Protein AF-A0A7S0Q3K1-F1 (afdb_monomer_lite)

Secondary structure (DSSP, 8-state):
-------PPPPPPPPPPPPPPPP-PPPP----PPPPPPP-----HHHIIIIIIHHHHHHHHHHHSPPTTT---HHHHHHHHHHHHTT--TT--EEHHHHHHHHHHHTT--S-HHHHHHHHHHHH--STTS-SS-SEEEES----GGGTTTTPPPTTT-EEEE-TTHHHHS-GGGGGTS-EEEETTEEEEESS---SS-HHHHH-EEEE-SS-EEEE----HHHHHHHHHHHHTT---

Radius of gyration: 27.22 Å; chains: 1; bounding box: 81×89×64 Å

pLDDT: mean 85.3, std 17.66, range [34.12, 97.12]

Sequence (237 aa):
GRGRGRALATPPAPCPAAQPSQGSAEPPLHPVTPPPAPRSASRSFSHFVNNDLVSFAHANLARSVPSLIDGLKPGQRKVLHACLLRKLHGRAEMKVAQLAGHVAEVTQYHHGEQALIDTIVKMAQDFVGANNLPLLEPLGQFGTRGLGGGDAASARYLYTRLSPLTARIFSAEDSAVLDYRTEDGETVEPVHFAPLLPMLLVNGSAGIGSGWSTQVWGHHPLHVLDNVLRALDGSPM

InterPro domains:
  IPR001154 DNA topoisomerase II, eukaryotic-type [PR01158] (93-116)
  IPR001154 DNA topoisomerase II, eukaryotic-type [PR01158] (140-162)
  IPR001154 DNA topoisomerase II, eukaryotic-type [PR01158] (170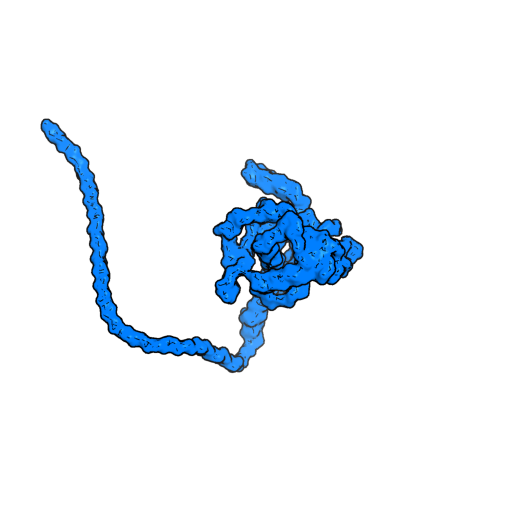-190)
  IPR002205 DNA topoisomerase, type IIA, domain A [PF00521] (63-235)
  IPR002205 DNA topoisomerase, type IIA, domain A [PS52040] (65-237)
  IPR002205 DNA topoisomerase, type IIA, domain A [SM00434] (43-237)
  IPR013758 DNA topoisomerase, type IIA, domain A, alpha-beta [G3DSA:3.90.199.10] (55-237)
  IPR013760 DNA topoisomerase, type IIA-like domain superfamily [SSF56719] (44-236)
  IPR050634 DNA Topoisomerase II [PTHR10169] (42-236)

Foldseek 3Di:
DDDDDDDDDDDDDDDDDDDDDDDDDDDDDDPPDDPPDPPDDDDDPVRCVVPVVVVVLVVQCQQFAADQQALDGPLLQLLLVLQVVVVLDDPRKDQLLVSLVSSCVQAVDPDDSVVSSLSLLQLQDDEPQRALDRQKHWDAPSDYPVVPSPPRDDSRPTMIGGDPVNCVQQPPVCVVVFAFDADPNHTGGGPHTRTPFSRCQQGPHWGDGNVDTDTHHHDNRVVRVVVVVCVVVVHDD

Organism: NCBI:txid221442

Structure (mmCIF, N/CA/C/O backbone):
data_AF-A0A7S0Q3K1-F1
#
_entry.id   AF-A0A7S0Q3K1-F1
#
loop_
_atom_site.group_PDB
_atom_site.id
_atom_site.type_symbol
_atom_site.label_atom_id
_atom_site.label_alt_id
_atom_site.label_comp_id
_atom_site.label_asym_id
_atom_site.label_entity_id
_atom_site.label_seq_id
_atom_site.pdbx_PDB_ins_code
_atom_site.Cartn_x
_atom_site.Cartn_y
_atom_site.Cartn_z
_atom_site.occupancy
_atom_site.B_iso_or_equiv
_atom_site.auth_seq_id
_atom_site.auth_comp_id
_atom_site.auth_asym_id
_atom_site.auth_atom_id
_atom_site.pdbx_PDB_model_num
ATOM 1 N N . GLY A 1 1 ? -45.090 -69.763 18.008 1.00 40.66 1 GLY A N 1
ATOM 2 C CA . GLY A 1 1 ? -43.814 -70.408 17.652 1.00 40.66 1 GLY A CA 1
ATOM 3 C C . GLY A 1 1 ? -42.807 -69.366 17.207 1.00 40.66 1 GLY A C 1
ATOM 4 O O . GLY A 1 1 ? -43.049 -68.729 16.200 1.00 40.66 1 GLY A O 1
ATOM 5 N N . ARG A 1 2 ? -41.722 -69.219 17.984 1.00 45.69 2 ARG A N 1
ATOM 6 C CA . ARG A 1 2 ? -40.411 -68.594 17.686 1.00 45.69 2 ARG A CA 1
ATOM 7 C C . ARG A 1 2 ? -40.378 -67.136 17.186 1.00 45.69 2 ARG A C 1
ATOM 9 O O . ARG A 1 2 ? -40.373 -66.871 15.990 1.00 45.69 2 ARG A O 1
ATOM 16 N N . GLY A 1 3 ? -40.204 -66.214 18.138 1.00 37.97 3 GLY A N 1
ATOM 17 C CA . GLY A 1 3 ? -39.665 -64.875 17.897 1.00 37.97 3 GLY A CA 1
ATOM 18 C C . GLY A 1 3 ? -38.168 -64.921 17.567 1.00 37.97 3 GLY A C 1
ATOM 19 O O . GLY A 1 3 ? -37.412 -65.675 18.181 1.00 37.97 3 GLY A O 1
ATOM 20 N N . ARG A 1 4 ? -37.741 -64.125 16.583 1.00 50.03 4 ARG A N 1
ATOM 21 C CA . ARG A 1 4 ? -36.326 -63.868 16.284 1.00 50.03 4 ARG A CA 1
ATOM 22 C C . ARG A 1 4 ? -35.907 -62.589 17.008 1.00 50.03 4 ARG A C 1
ATOM 24 O O . ARG A 1 4 ? -36.365 -61.504 16.663 1.00 50.03 4 ARG A O 1
ATOM 31 N N . GLY A 1 5 ? -35.080 -62.749 18.039 1.00 44.09 5 GLY A N 1
ATOM 32 C CA . GLY A 1 5 ? -34.487 -61.657 18.802 1.00 44.09 5 GLY A CA 1
ATOM 33 C C . GLY A 1 5 ? -33.448 -60.889 17.985 1.00 44.09 5 GLY A C 1
ATOM 34 O O . GLY A 1 5 ? -32.593 -61.479 17.327 1.00 44.09 5 GLY A O 1
ATOM 35 N N . ARG A 1 6 ? -33.540 -59.559 18.057 1.00 45.66 6 ARG A N 1
ATOM 36 C CA . ARG A 1 6 ? -32.481 -58.601 17.721 1.00 45.66 6 ARG A CA 1
ATOM 37 C C . ARG A 1 6 ? -31.281 -58.863 18.637 1.00 45.66 6 ARG A C 1
ATOM 39 O O . ARG A 1 6 ? -31.422 -58.757 19.852 1.00 45.66 6 ARG A O 1
ATOM 46 N N . ALA A 1 7 ? -30.116 -59.166 18.075 1.00 47.91 7 ALA A N 1
ATOM 47 C CA . ALA A 1 7 ? -28.863 -59.116 18.819 1.00 47.91 7 ALA A CA 1
ATOM 48 C C . ALA A 1 7 ? -28.488 -57.641 19.044 1.00 47.91 7 ALA A C 1
ATOM 50 O O . ALA A 1 7 ? -28.240 -56.912 18.083 1.00 47.91 7 ALA A O 1
ATOM 51 N N . LEU A 1 8 ? -28.507 -57.190 20.302 1.00 47.38 8 LEU A N 1
ATOM 52 C CA . LEU A 1 8 ? -27.884 -55.931 20.707 1.00 47.38 8 LEU A CA 1
ATOM 53 C C . LEU A 1 8 ? -26.363 -56.117 20.691 1.00 47.38 8 LEU A C 1
ATOM 55 O O . LEU A 1 8 ? -25.848 -57.040 21.318 1.00 47.38 8 LEU A O 1
ATOM 59 N N . ALA A 1 9 ? -25.654 -55.231 19.995 1.00 48.88 9 ALA A N 1
ATOM 60 C CA . ALA A 1 9 ? -24.206 -55.120 20.094 1.00 48.88 9 ALA A CA 1
ATOM 61 C C . ALA A 1 9 ? -23.827 -54.555 21.476 1.00 48.88 9 ALA A C 1
ATOM 63 O O . ALA A 1 9 ? -24.324 -53.508 21.888 1.00 48.88 9 ALA A O 1
ATOM 64 N N . THR A 1 10 ? -22.967 -55.267 22.197 1.00 56.09 10 THR A N 1
ATOM 65 C CA . THR A 1 10 ? -22.355 -54.844 23.465 1.00 56.09 10 THR A CA 1
ATOM 66 C C . THR A 1 10 ? -21.301 -53.750 23.236 1.00 56.09 10 THR A C 1
ATOM 68 O O . THR A 1 10 ? -20.556 -53.841 22.258 1.00 56.09 10 THR A O 1
ATOM 71 N N . PRO A 1 11 ? -21.191 -52.737 24.117 1.00 56.09 11 PRO A N 1
ATOM 72 C CA . PRO A 1 11 ? -20.167 -51.695 24.012 1.00 56.09 11 PRO A CA 1
ATOM 73 C C . PRO A 1 11 ? -18.761 -52.228 24.369 1.00 56.09 11 PRO A C 1
ATOM 75 O O . PRO A 1 11 ? -18.653 -53.165 25.166 1.00 56.09 11 PRO A O 1
ATOM 78 N N . PRO A 1 12 ? -17.679 -51.649 23.811 1.00 53.47 12 PRO A N 1
ATOM 79 C CA . PRO A 1 12 ? -16.308 -52.033 24.144 1.00 53.47 12 PRO A CA 1
ATOM 80 C C . PRO A 1 12 ? -15.900 -51.569 25.555 1.00 53.47 12 PRO A C 1
ATOM 82 O O . PRO A 1 12 ? -16.388 -50.560 26.064 1.00 53.47 12 PRO A O 1
ATOM 85 N N . ALA A 1 13 ? -15.001 -52.332 26.181 1.00 57.97 13 ALA A N 1
ATOM 86 C CA . ALA A 1 13 ? -14.517 -52.131 27.547 1.00 57.97 13 ALA A CA 1
ATOM 87 C C . ALA A 1 13 ? -13.707 -50.822 27.726 1.00 57.97 13 ALA A C 1
ATOM 89 O O . ALA A 1 13 ? -13.030 -50.395 26.789 1.00 57.97 13 ALA A O 1
ATOM 90 N N . PRO A 1 14 ? -13.726 -50.199 28.922 1.00 51.59 14 PRO A N 1
ATOM 91 C CA . PRO A 1 14 ? -12.943 -48.998 29.207 1.00 51.59 14 PRO A CA 1
ATOM 92 C C . PRO A 1 14 ? -11.444 -49.304 29.384 1.00 51.59 14 PRO A C 1
ATOM 94 O O . PRO A 1 14 ? -11.067 -50.305 29.994 1.00 51.59 14 PRO A O 1
ATOM 97 N N . CYS A 1 15 ? -10.592 -48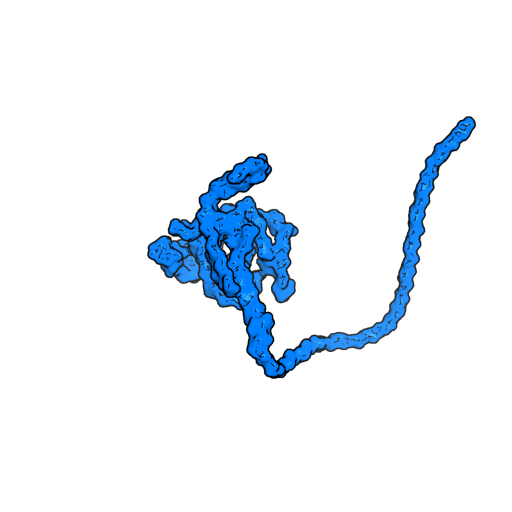.410 28.870 1.00 44.12 15 CYS A N 1
ATOM 98 C CA . CYS A 1 15 ? -9.138 -48.439 29.053 1.00 44.12 15 CYS A CA 1
ATOM 99 C C . CYS A 1 15 ? -8.742 -48.342 30.543 1.00 44.12 15 CYS A C 1
ATOM 101 O O . CYS A 1 15 ? -9.377 -47.593 31.290 1.00 44.12 15 CYS A O 1
ATOM 103 N N . PRO A 1 16 ? -7.677 -49.035 30.989 1.00 46.06 16 PRO A N 1
ATOM 104 C CA . PRO A 1 16 ? -7.220 -48.961 32.372 1.00 46.06 16 PRO A CA 1
ATOM 105 C C . PRO A 1 16 ? -6.558 -47.609 32.679 1.00 46.06 16 PRO A C 1
ATOM 107 O O . PRO A 1 16 ? -5.746 -47.102 31.906 1.00 46.06 16 PRO A O 1
ATOM 110 N N . ALA A 1 17 ? -6.906 -47.041 33.835 1.00 43.94 17 ALA A N 1
ATOM 111 C CA . ALA A 1 17 ? -6.322 -45.817 34.370 1.00 43.94 17 ALA A CA 1
ATOM 112 C C . ALA A 1 17 ? -4.845 -46.028 34.752 1.00 43.94 17 ALA A C 1
ATOM 114 O O . ALA A 1 17 ? -4.513 -46.953 35.495 1.00 43.94 17 ALA A O 1
ATOM 115 N N . ALA A 1 18 ? -3.966 -45.151 34.265 1.00 41.16 18 ALA A N 1
ATOM 116 C CA . ALA A 1 18 ? -2.565 -45.106 34.667 1.00 41.16 18 ALA A CA 1
ATOM 117 C C . ALA A 1 18 ? -2.435 -44.581 36.109 1.00 41.16 18 ALA A C 1
ATOM 119 O O . ALA A 1 18 ? -3.009 -43.552 36.464 1.00 41.16 18 ALA A O 1
ATOM 120 N N . GLN A 1 19 ? -1.684 -45.304 36.942 1.00 38.66 19 GLN A N 1
ATOM 121 C CA . GLN A 1 19 ? -1.350 -44.914 38.314 1.00 38.66 19 GLN A CA 1
ATOM 122 C C . GLN A 1 19 ? -0.268 -43.813 38.338 1.00 38.66 19 GLN A C 1
ATOM 124 O O . GLN A 1 19 ? 0.578 -43.778 37.442 1.00 38.66 19 GLN A O 1
ATOM 129 N N . PRO A 1 20 ? -0.247 -42.933 39.359 1.00 35.53 20 PRO A N 1
ATOM 130 C CA . PRO A 1 20 ? 0.715 -41.838 39.448 1.00 35.53 20 PRO A CA 1
ATOM 131 C C . PRO A 1 20 ? 2.094 -42.341 39.908 1.00 35.53 20 PRO A C 1
ATOM 133 O O . PRO A 1 20 ? 2.235 -42.895 40.999 1.00 35.53 20 PRO A O 1
ATOM 136 N N . SER A 1 21 ? 3.126 -42.124 39.089 1.00 42.03 21 SER A N 1
ATOM 137 C CA . SER A 1 21 ? 4.525 -42.353 39.464 1.00 42.03 21 SER A CA 1
ATOM 138 C C . SER A 1 21 ? 5.040 -41.218 40.353 1.00 42.03 21 SER A C 1
ATOM 140 O O . SER A 1 21 ? 4.875 -40.041 40.035 1.00 42.03 21 SER A O 1
ATOM 142 N N . GLN A 1 22 ? 5.656 -41.593 41.472 1.00 36.03 22 GLN A N 1
ATOM 143 C CA . GLN A 1 22 ? 6.175 -40.705 42.510 1.00 36.03 22 GLN A CA 1
ATOM 144 C C . GLN A 1 22 ? 7.287 -39.771 42.005 1.00 36.03 22 GLN A C 1
ATOM 146 O O . GLN A 1 22 ? 8.114 -40.150 41.176 1.00 36.03 22 GLN A O 1
ATOM 151 N N . GLY A 1 23 ? 7.286 -38.545 42.532 1.00 36.59 23 GLY A N 1
ATOM 152 C CA . GLY A 1 23 ? 8.171 -37.459 42.129 1.00 36.59 23 GLY A CA 1
ATOM 153 C C . GLY A 1 23 ? 9.639 -37.670 42.498 1.00 36.59 23 GLY A C 1
ATOM 154 O O . GLY A 1 23 ? 9.977 -38.062 43.613 1.00 36.59 23 GLY A O 1
ATOM 155 N N . SER A 1 24 ? 10.508 -37.326 41.553 1.00 34.12 24 SER A N 1
ATOM 156 C CA . SER A 1 24 ? 11.905 -36.968 41.796 1.00 34.12 24 SER A CA 1
ATOM 157 C C . SER A 1 24 ? 12.017 -35.458 41.588 1.00 34.12 24 SER A C 1
ATOM 159 O O . SER A 1 24 ? 11.583 -34.937 40.566 1.00 34.12 24 SER A O 1
ATOM 161 N N . ALA A 1 25 ? 12.510 -34.746 42.599 1.00 39.41 25 ALA A N 1
ATOM 162 C CA . ALA A 1 25 ? 12.636 -33.295 42.586 1.00 39.41 25 ALA A CA 1
ATOM 163 C C . ALA A 1 25 ? 13.664 -32.844 41.534 1.00 39.41 25 ALA A C 1
ATOM 165 O O . ALA A 1 25 ? 14.834 -33.218 41.609 1.00 39.41 25 ALA A O 1
ATOM 166 N N . GLU A 1 26 ? 13.225 -32.032 40.573 1.00 36.28 26 GLU A N 1
ATOM 167 C CA . GLU A 1 26 ? 14.089 -31.351 39.608 1.00 36.28 26 GLU A CA 1
ATOM 168 C C . GLU A 1 26 ? 14.659 -30.066 40.254 1.00 36.28 26 GLU A C 1
ATOM 170 O O . GLU A 1 26 ? 13.899 -29.305 40.863 1.00 36.28 26 GLU A O 1
ATOM 175 N N . PRO A 1 27 ? 15.980 -29.813 40.198 1.00 47.81 27 PRO A N 1
ATOM 176 C CA . PRO A 1 27 ? 16.580 -28.596 40.747 1.00 47.81 27 PRO A CA 1
ATOM 177 C C . PRO A 1 27 ? 16.213 -27.360 39.897 1.00 47.81 27 PRO A C 1
ATOM 179 O O . PRO A 1 27 ? 15.855 -27.500 38.727 1.00 47.81 27 PRO A O 1
ATOM 182 N N . PRO A 1 28 ? 16.287 -26.133 40.453 1.00 46.03 28 PRO A N 1
ATOM 183 C CA . PRO A 1 28 ? 15.757 -24.940 39.799 1.00 46.03 28 PRO A CA 1
ATOM 184 C C . PRO A 1 28 ? 16.487 -24.617 38.488 1.00 46.03 28 PRO A C 1
ATOM 186 O O . PRO A 1 28 ? 17.716 -24.563 38.431 1.00 46.03 28 PRO A O 1
ATOM 189 N N . LEU A 1 29 ? 15.698 -24.353 37.443 1.00 46.31 29 LEU A N 1
ATOM 190 C CA . LEU A 1 29 ? 16.140 -23.869 36.136 1.00 46.31 29 LEU A CA 1
ATOM 191 C C . LEU A 1 29 ? 16.824 -22.502 36.286 1.00 46.31 29 LEU A C 1
ATOM 193 O O . LEU A 1 29 ? 16.167 -21.464 36.371 1.00 46.31 29 LEU A O 1
ATOM 197 N N . HIS A 1 30 ? 18.155 -22.484 36.294 1.00 49.88 30 HIS A N 1
ATOM 198 C CA . HIS A 1 30 ? 18.891 -21.267 35.969 1.00 49.88 30 HIS A CA 1
ATOM 199 C C . HIS A 1 30 ? 18.647 -20.923 34.489 1.00 49.88 30 HIS A C 1
ATOM 201 O O . HIS A 1 30 ? 18.626 -21.835 33.658 1.00 49.88 30 HIS A O 1
ATOM 207 N N . PRO A 1 31 ? 18.474 -19.638 34.126 1.00 47.69 31 PRO A N 1
ATOM 208 C CA . PRO A 1 31 ? 18.327 -19.249 32.732 1.00 47.69 31 PRO A CA 1
ATOM 209 C C . PRO A 1 31 ? 19.603 -19.627 31.974 1.00 47.69 31 PRO A C 1
ATOM 211 O O . PRO A 1 31 ? 20.670 -19.059 32.205 1.00 47.69 31 PRO A O 1
ATOM 214 N N . VAL A 1 32 ? 19.490 -20.611 31.082 1.00 51.28 32 VAL A N 1
ATOM 215 C CA . VAL A 1 32 ? 20.538 -20.952 30.120 1.00 51.28 32 VAL A CA 1
ATOM 216 C C . VAL A 1 32 ? 20.606 -19.791 29.138 1.00 51.28 32 VAL A C 1
ATOM 218 O O . VAL A 1 32 ? 19.805 -19.692 28.211 1.00 51.28 32 VAL A O 1
ATOM 221 N N . THR A 1 33 ? 21.533 -18.864 29.361 1.00 52.28 33 THR A N 1
ATOM 222 C CA . THR A 1 33 ? 21.905 -17.913 28.320 1.00 52.28 33 THR A CA 1
ATOM 223 C C . THR A 1 33 ? 22.493 -18.709 27.151 1.00 52.28 33 THR A C 1
ATOM 225 O O . THR A 1 33 ? 23.355 -19.567 27.372 1.00 52.28 33 THR A O 1
ATOM 228 N N . PRO A 1 34 ? 22.028 -18.490 25.906 1.00 57.78 34 PRO A N 1
ATOM 229 C CA . PRO A 1 34 ? 22.601 -19.178 24.761 1.00 57.78 34 PRO A CA 1
ATOM 230 C C . PRO A 1 34 ? 24.091 -18.821 24.667 1.00 57.78 34 PRO A C 1
ATOM 232 O O . PRO A 1 34 ? 24.457 -17.660 24.887 1.00 57.78 34 PRO A O 1
ATOM 235 N N . PRO A 1 35 ? 24.968 -19.796 24.371 1.00 54.06 35 PRO A N 1
ATOM 236 C CA . PRO A 1 35 ? 26.391 -19.529 24.255 1.00 54.06 35 PRO A CA 1
ATOM 237 C C . PRO A 1 35 ? 26.627 -18.464 23.173 1.00 54.06 35 PRO A C 1
ATOM 239 O O . PRO A 1 35 ? 25.981 -18.507 22.120 1.00 54.06 35 PRO A O 1
ATOM 242 N N . PRO A 1 36 ? 27.541 -17.503 23.399 1.00 54.72 36 PRO A N 1
ATOM 243 C CA . PRO A 1 36 ? 27.876 -16.512 22.388 1.00 54.72 36 PRO A CA 1
ATOM 244 C C . PRO A 1 36 ? 28.376 -17.229 21.132 1.00 54.72 36 PRO A C 1
ATOM 246 O O . PRO A 1 36 ? 29.235 -18.111 21.215 1.00 54.72 36 PRO A O 1
ATOM 249 N N . ALA A 1 37 ? 27.825 -16.855 19.973 1.00 59.09 37 ALA A N 1
ATOM 250 C CA . ALA A 1 37 ? 28.214 -17.417 18.686 1.00 59.09 37 ALA A CA 1
ATOM 251 C C . ALA A 1 37 ? 29.750 -17.397 18.539 1.00 59.09 37 ALA A C 1
ATOM 253 O O . ALA A 1 37 ? 30.379 -16.385 18.878 1.00 59.09 37 ALA A O 1
ATOM 254 N N . PRO A 1 38 ? 30.379 -18.486 18.057 1.00 57.22 38 PRO A N 1
ATOM 255 C CA . PRO A 1 38 ? 31.828 -18.544 17.932 1.00 57.22 38 PRO A CA 1
ATOM 256 C C . PRO A 1 38 ? 32.320 -17.385 17.058 1.00 57.22 38 PRO A C 1
ATOM 258 O O . PRO A 1 38 ? 31.851 -17.196 15.932 1.00 57.22 38 PRO A O 1
ATOM 261 N N . ARG A 1 39 ? 33.269 -16.596 17.585 1.00 58.66 39 ARG A N 1
ATOM 262 C CA . ARG A 1 39 ? 33.980 -15.559 16.823 1.00 58.66 39 ARG A CA 1
ATOM 263 C C . ARG A 1 39 ? 34.555 -16.211 15.562 1.00 58.66 39 ARG A C 1
ATOM 265 O O . ARG A 1 39 ? 35.232 -17.231 15.645 1.00 58.66 39 ARG A O 1
ATOM 272 N N . SER A 1 40 ? 34.186 -15.647 14.416 1.00 60.47 40 SER A N 1
ATOM 273 C CA . SER A 1 40 ? 34.180 -16.270 13.091 1.00 60.47 40 SER A CA 1
ATOM 274 C C . SER A 1 40 ? 35.387 -17.158 12.772 1.00 60.47 40 SER A C 1
ATOM 276 O O . SER A 1 40 ? 36.517 -16.677 12.681 1.00 60.47 40 SER A O 1
ATOM 278 N N . ALA A 1 41 ? 35.122 -18.428 12.462 1.00 70.56 41 ALA A N 1
ATOM 279 C CA . ALA A 1 41 ? 36.003 -19.208 11.603 1.00 70.56 41 ALA A CA 1
ATOM 280 C C . ALA A 1 41 ? 36.138 -18.503 10.238 1.00 70.56 41 ALA A C 1
ATOM 282 O O . ALA A 1 41 ? 35.165 -17.925 9.747 1.00 70.56 41 ALA A O 1
ATOM 283 N N . SER A 1 42 ? 37.329 -18.540 9.631 1.00 78.12 42 SER A N 1
ATOM 284 C CA . SER A 1 42 ? 37.561 -18.057 8.263 1.00 78.12 42 SER A CA 1
ATOM 285 C C . SER A 1 42 ? 36.531 -18.683 7.312 1.00 78.12 42 SER A C 1
ATOM 287 O O . SER A 1 42 ? 36.519 -19.900 7.126 1.00 78.12 42 SER A O 1
ATOM 289 N N . ARG A 1 43 ? 35.618 -17.872 6.762 1.00 81.38 43 ARG A N 1
ATOM 290 C CA . ARG A 1 43 ? 34.607 -18.322 5.792 1.00 81.38 43 ARG A CA 1
ATOM 291 C C . ARG A 1 43 ? 35.162 -18.151 4.386 1.00 81.38 43 ARG A C 1
ATOM 293 O O . ARG A 1 43 ? 35.710 -17.101 4.060 1.00 81.38 43 ARG A O 1
ATOM 300 N N . SER A 1 44 ? 34.990 -19.162 3.536 1.00 91.62 44 SER A N 1
ATOM 301 C CA . SER A 1 44 ? 35.333 -19.023 2.121 1.00 91.62 44 SER A CA 1
ATOM 302 C C . SER A 1 44 ? 34.375 -18.050 1.430 1.00 91.62 44 SER A C 1
ATOM 304 O O . SER A 1 44 ? 33.199 -17.950 1.792 1.00 91.62 44 SER A O 1
ATOM 306 N N . PHE A 1 45 ? 34.856 -17.365 0.390 1.00 92.81 45 PHE A N 1
ATOM 307 C CA . PHE A 1 45 ? 34.009 -16.490 -0.425 1.00 92.81 45 PHE A CA 1
ATOM 308 C C . PHE A 1 45 ? 32.804 -17.241 -1.004 1.00 92.81 45 PHE A C 1
ATOM 310 O O . PHE A 1 45 ? 31.689 -16.733 -0.956 1.00 92.81 45 PHE A O 1
ATOM 317 N N . SER A 1 46 ? 32.997 -18.478 -1.470 1.00 93.56 46 SER A N 1
ATOM 318 C CA . SER A 1 46 ? 31.903 -19.322 -1.963 1.00 93.56 46 SER A CA 1
ATOM 319 C C . SER A 1 46 ? 30.850 -19.597 -0.888 1.00 93.56 46 SER A C 1
ATOM 321 O O . SER A 1 46 ? 29.660 -19.565 -1.186 1.00 93.56 46 SER A O 1
ATOM 323 N N . HIS A 1 47 ? 31.259 -19.829 0.364 1.00 91.19 47 HIS A N 1
ATOM 324 C CA . HIS A 1 47 ? 30.311 -20.021 1.460 1.00 91.19 47 HIS A CA 1
ATOM 325 C C . HIS A 1 47 ? 29.512 -18.745 1.737 1.00 91.19 47 HIS A C 1
ATOM 327 O O . HIS A 1 47 ? 28.296 -18.814 1.897 1.00 91.19 47 HIS A O 1
ATOM 333 N N . PHE A 1 48 ? 30.175 -17.587 1.781 1.00 92.88 48 PHE A N 1
ATOM 334 C CA . PHE A 1 48 ? 29.501 -16.302 1.963 1.00 92.88 48 PHE A CA 1
ATOM 335 C C . PHE A 1 48 ? 28.475 -16.039 0.850 1.00 92.88 48 PHE A C 1
ATOM 337 O O . PHE A 1 48 ? 27.324 -15.721 1.136 1.00 92.88 48 PHE A O 1
ATOM 344 N N . VAL A 1 49 ? 28.859 -16.235 -0.415 1.00 94.00 49 VAL A N 1
ATOM 345 C CA . VAL A 1 49 ? 27.968 -15.997 -1.561 1.00 94.00 49 VAL A CA 1
ATOM 346 C C . VAL A 1 49 ? 26.766 -16.941 -1.539 1.00 94.00 49 VAL A C 1
ATOM 348 O O . VAL A 1 49 ? 25.637 -16.484 -1.674 1.00 94.00 49 VAL A O 1
ATOM 351 N N . ASN A 1 50 ? 26.982 -18.239 -1.325 1.00 92.56 50 ASN A N 1
ATOM 352 C CA . ASN A 1 50 ? 25.920 -19.237 -1.481 1.00 92.56 50 ASN A CA 1
ATOM 353 C C . ASN A 1 50 ? 24.992 -19.374 -0.263 1.00 92.56 50 ASN A C 1
ATOM 355 O O . ASN A 1 50 ? 23.923 -19.958 -0.401 1.00 92.56 50 ASN A O 1
ATOM 359 N N . ASN A 1 51 ? 25.373 -18.851 0.908 1.00 88.12 51 ASN A N 1
ATOM 360 C CA . ASN A 1 51 ? 24.564 -18.961 2.129 1.00 88.12 51 ASN A CA 1
ATOM 361 C C . ASN A 1 51 ? 24.123 -17.585 2.647 1.00 88.12 51 ASN A C 1
ATOM 363 O O . ASN A 1 51 ? 22.926 -17.308 2.759 1.00 88.12 51 ASN A O 1
ATOM 367 N N . ASP A 1 52 ? 25.084 -16.697 2.918 1.00 90.12 52 ASP A N 1
ATOM 368 C CA . ASP A 1 52 ? 24.805 -15.401 3.542 1.00 90.12 52 ASP A CA 1
ATOM 369 C C . ASP A 1 52 ? 24.163 -14.436 2.521 1.00 90.12 52 ASP A C 1
ATOM 371 O O . ASP A 1 52 ? 23.096 -13.867 2.767 1.00 90.12 52 ASP A O 1
ATOM 375 N N . LEU A 1 53 ? 24.757 -14.296 1.329 1.00 93.12 53 LEU A N 1
ATOM 376 C CA . LEU A 1 53 ? 24.266 -13.368 0.301 1.00 93.12 53 LEU A CA 1
ATOM 377 C C . LEU A 1 53 ? 22.948 -13.832 -0.346 1.00 93.12 53 LEU A C 1
ATOM 379 O O . LEU A 1 53 ? 22.091 -12.998 -0.645 1.00 93.12 53 LEU A O 1
ATOM 383 N N . VAL A 1 54 ? 22.744 -15.142 -0.519 1.00 93.62 54 VAL A N 1
ATOM 384 C CA . VAL A 1 54 ? 21.472 -15.702 -1.022 1.00 93.62 54 VAL A CA 1
ATOM 385 C C . VAL A 1 54 ? 20.307 -15.357 -0.091 1.00 93.62 54 VAL A C 1
ATOM 387 O O . VAL A 1 54 ? 19.235 -14.985 -0.565 1.00 93.62 54 VAL A O 1
ATOM 390 N N . SER A 1 55 ? 20.520 -15.386 1.227 1.00 91.56 55 SER A N 1
ATOM 391 C CA . SER A 1 55 ? 19.491 -15.004 2.203 1.00 91.56 55 SER A CA 1
ATOM 392 C C . SER A 1 55 ? 19.055 -13.544 2.026 1.00 91.56 55 SER A C 1
ATOM 394 O O . SER A 1 55 ? 17.860 -13.236 2.039 1.00 91.56 55 SER A O 1
ATOM 396 N N . PHE A 1 56 ? 20.007 -12.642 1.761 1.00 92.00 56 PHE A N 1
ATOM 397 C CA . PHE A 1 56 ? 19.699 -11.255 1.405 1.00 92.00 56 PHE A CA 1
ATOM 398 C C . PHE A 1 56 ? 18.936 -11.152 0.078 1.00 92.00 56 PHE A C 1
ATOM 400 O O . PHE A 1 56 ? 17.972 -10.388 -0.003 1.00 92.00 56 PHE A O 1
ATOM 407 N N . ALA A 1 57 ? 19.337 -11.909 -0.948 1.00 94.44 57 ALA A N 1
ATOM 408 C CA . ALA A 1 57 ? 18.668 -11.910 -2.248 1.00 94.44 57 ALA A CA 1
ATOM 409 C C .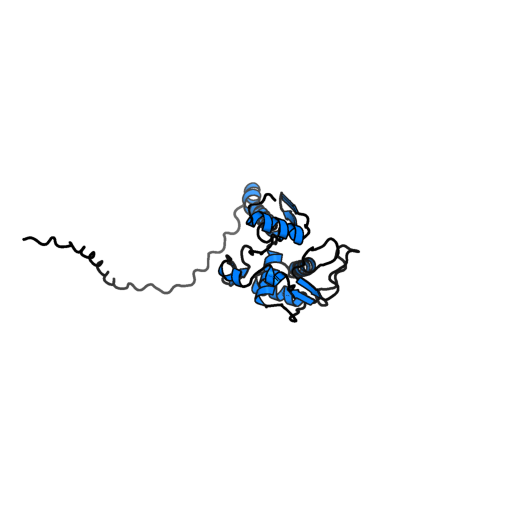 ALA A 1 57 ? 17.202 -12.370 -2.134 1.00 94.44 57 ALA A C 1
ATOM 411 O O . ALA A 1 57 ? 16.310 -11.719 -2.679 1.00 94.44 57 ALA A O 1
ATOM 412 N N . HIS A 1 58 ? 16.930 -13.419 -1.350 1.00 93.69 58 HIS A N 1
ATOM 413 C CA . HIS A 1 58 ? 15.567 -13.867 -1.050 1.00 93.69 58 HIS A CA 1
ATOM 414 C C . HIS A 1 58 ? 14.763 -12.803 -0.293 1.00 93.69 58 HIS A C 1
ATOM 416 O O . HIS A 1 58 ? 13.637 -12.492 -0.682 1.00 93.69 58 HIS A O 1
ATOM 422 N N . ALA A 1 59 ? 15.343 -12.179 0.737 1.00 92.44 59 ALA A N 1
ATOM 423 C CA . ALA A 1 59 ? 14.686 -11.096 1.471 1.00 92.44 59 ALA A CA 1
ATOM 424 C C . ALA A 1 59 ? 14.440 -9.852 0.595 1.00 92.44 59 ALA A C 1
ATOM 426 O O . ALA A 1 59 ? 13.472 -9.119 0.803 1.00 92.44 59 ALA A O 1
ATOM 427 N N . ASN A 1 60 ? 15.308 -9.587 -0.387 1.00 92.56 60 ASN A N 1
ATOM 428 C CA . ASN A 1 60 ? 15.117 -8.526 -1.370 1.00 92.56 60 ASN A CA 1
ATOM 429 C C . ASN A 1 60 ? 13.957 -8.839 -2.315 1.00 92.56 60 ASN A C 1
ATOM 431 O O . ASN A 1 60 ? 13.091 -7.990 -2.508 1.00 92.56 60 ASN A O 1
ATOM 435 N N . LEU A 1 61 ? 13.890 -10.064 -2.830 1.00 93.62 61 LEU A N 1
ATOM 436 C CA . LEU A 1 61 ? 12.790 -10.491 -3.684 1.00 93.62 61 LEU A CA 1
ATOM 437 C C . LEU A 1 61 ? 11.446 -10.420 -2.944 1.00 93.62 61 LEU A C 1
ATOM 439 O O . LEU A 1 61 ? 10.502 -9.816 -3.451 1.00 93.62 61 LEU A O 1
ATOM 443 N N . ALA A 1 62 ? 11.395 -10.941 -1.714 1.00 92.56 62 ALA A N 1
ATOM 444 C CA . ALA A 1 62 ? 10.182 -11.002 -0.899 1.00 92.56 62 ALA A CA 1
ATOM 445 C C . ALA A 1 62 ? 9.586 -9.622 -0.565 1.00 92.56 62 ALA A C 1
ATOM 447 O O . ALA A 1 62 ? 8.368 -9.491 -0.457 1.00 92.56 62 ALA A O 1
ATOM 448 N N . ARG A 1 63 ? 10.416 -8.578 -0.410 1.00 92.88 63 ARG A N 1
ATOM 449 C CA . ARG A 1 63 ? 9.927 -7.203 -0.178 1.00 92.88 63 ARG A CA 1
ATOM 450 C C . ARG A 1 63 ? 9.615 -6.437 -1.464 1.00 92.88 63 ARG A C 1
ATOM 452 O O . ARG A 1 63 ? 8.846 -5.478 -1.425 1.00 92.88 63 ARG A O 1
ATOM 459 N N . SER A 1 64 ? 10.230 -6.821 -2.582 1.00 93.25 64 SER A N 1
ATOM 460 C CA . SER A 1 64 ? 10.138 -6.087 -3.846 1.00 93.25 64 SER A CA 1
ATOM 461 C C . SER A 1 64 ? 8.995 -6.549 -4.743 1.00 93.25 64 SER A C 1
ATOM 463 O O . SER A 1 64 ? 8.413 -5.702 -5.428 1.00 93.25 64 SER A O 1
ATOM 465 N N . VAL A 1 65 ? 8.683 -7.847 -4.756 1.00 93.88 65 VAL A N 1
ATOM 466 C CA . VAL A 1 65 ? 7.647 -8.452 -5.608 1.00 93.88 65 VAL A CA 1
ATOM 467 C C . VAL A 1 65 ? 6.325 -8.547 -4.832 1.00 93.88 65 VAL A C 1
ATOM 469 O O . VAL A 1 65 ? 6.331 -8.986 -3.681 1.00 93.88 65 VAL A O 1
ATOM 472 N N . PRO A 1 66 ? 5.193 -8.101 -5.409 1.00 94.81 66 PRO A N 1
ATOM 473 C CA . PRO A 1 66 ? 3.883 -8.195 -4.762 1.00 94.81 66 PRO A CA 1
ATOM 474 C C . PRO A 1 66 ? 3.374 -9.643 -4.706 1.00 94.81 66 PRO A C 1
ATOM 476 O O . PRO A 1 66 ? 3.772 -10.485 -5.511 1.00 94.81 66 PRO A O 1
ATOM 479 N N . SER A 1 67 ? 2.431 -9.917 -3.803 1.00 94.38 67 SER A N 1
ATOM 480 C CA . SER A 1 67 ? 1.668 -11.170 -3.855 1.00 94.38 67 SER A CA 1
ATOM 481 C C . SER A 1 67 ? 0.624 -11.122 -4.973 1.00 94.38 67 SER A C 1
ATOM 483 O O . SER A 1 67 ? 0.034 -10.076 -5.237 1.00 94.38 67 SER A O 1
ATOM 485 N N . LEU A 1 68 ? 0.360 -12.267 -5.606 1.00 94.31 68 LEU A N 1
ATOM 486 C CA . LEU A 1 68 ? -0.706 -12.411 -6.602 1.00 94.31 68 LEU A CA 1
ATOM 487 C C . LEU A 1 68 ? -2.101 -12.207 -5.991 1.00 94.31 68 LEU A C 1
ATOM 489 O O . LEU A 1 68 ? -2.995 -11.714 -6.670 1.00 94.31 68 LEU A O 1
ATOM 493 N N . ILE A 1 69 ? -2.272 -12.587 -4.721 1.00 93.69 69 ILE A N 1
ATOM 494 C CA . ILE A 1 69 ? -3.582 -12.669 -4.065 1.00 93.69 69 ILE A CA 1
ATOM 495 C C . ILE A 1 69 ? -4.113 -11.268 -3.739 1.00 93.69 69 ILE A C 1
ATOM 497 O O . ILE A 1 69 ? -5.203 -10.903 -4.166 1.00 93.69 69 ILE A O 1
ATOM 501 N N . ASP A 1 70 ? -3.323 -10.460 -3.027 1.00 94.56 70 ASP A N 1
ATOM 502 C CA . ASP A 1 70 ? -3.723 -9.107 -2.622 1.00 94.56 70 ASP A CA 1
ATOM 503 C C . ASP A 1 70 ? -3.125 -7.991 -3.487 1.00 94.56 70 ASP A C 1
ATOM 505 O O . ASP A 1 70 ? -3.567 -6.847 -3.402 1.00 94.56 70 ASP A O 1
ATOM 509 N N . GLY A 1 71 ? -2.126 -8.287 -4.321 1.00 94.44 71 GLY A N 1
ATOM 510 C CA . GLY A 1 71 ? -1.401 -7.278 -5.095 1.00 94.44 71 GLY A CA 1
ATOM 511 C C . GLY A 1 71 ? -0.486 -6.376 -4.265 1.00 94.44 71 GLY A C 1
ATOM 512 O O . GLY A 1 71 ? 0.074 -5.422 -4.806 1.00 94.44 71 GLY A O 1
ATOM 513 N N . LEU A 1 72 ? -0.302 -6.664 -2.972 1.00 95.88 72 LEU A N 1
ATOM 514 C CA . LEU A 1 72 ? 0.445 -5.827 -2.041 1.00 95.88 72 LEU A CA 1
ATOM 515 C C . LEU A 1 72 ? 1.832 -6.397 -1.747 1.00 95.88 72 LEU A C 1
ATOM 517 O O . LEU A 1 72 ? 2.059 -7.608 -1.639 1.00 95.88 72 LEU A O 1
ATOM 521 N N . LYS A 1 73 ? 2.780 -5.483 -1.553 1.00 95.69 73 LYS A N 1
ATOM 522 C CA . LYS A 1 73 ? 4.087 -5.779 -0.955 1.00 95.69 73 LYS A CA 1
ATOM 523 C C . LYS A 1 73 ? 3.968 -5.827 0.572 1.00 95.69 73 LYS A C 1
ATOM 525 O O . LYS A 1 73 ? 3.073 -5.180 1.117 1.00 95.69 73 LYS A O 1
ATOM 530 N N . PRO A 1 74 ? 4.895 -6.486 1.292 1.00 94.50 74 PRO A N 1
ATOM 531 C CA . PRO A 1 74 ? 4.837 -6.572 2.754 1.00 94.50 74 PRO A CA 1
ATOM 532 C C . PRO A 1 74 ? 4.682 -5.215 3.459 1.00 94.50 74 PRO A C 1
ATOM 534 O O . PRO A 1 74 ? 3.831 -5.077 4.329 1.00 94.50 74 PRO A O 1
ATOM 537 N N . GLY A 1 75 ? 5.414 -4.179 3.030 1.00 95.06 75 GLY A N 1
ATOM 538 C CA . GLY A 1 75 ? 5.276 -2.833 3.606 1.00 95.06 75 GLY A CA 1
ATOM 539 C C . GLY A 1 75 ? 3.884 -2.220 3.403 1.00 95.06 75 GLY A C 1
ATOM 540 O O . GLY A 1 75 ? 3.321 -1.645 4.328 1.00 95.06 75 GLY A O 1
ATOM 541 N N . GLN A 1 76 ? 3.283 -2.405 2.224 1.00 96.69 76 GLN A N 1
ATOM 542 C CA . GLN A 1 76 ? 1.918 -1.941 1.943 1.00 96.69 76 GLN A CA 1
ATOM 543 C C . GLN A 1 76 ? 0.880 -2.724 2.760 1.00 96.69 76 GLN A C 1
ATOM 545 O O . GLN A 1 76 ? -0.096 -2.152 3.241 1.00 96.69 76 GLN A O 1
ATOM 550 N N . ARG A 1 77 ? 1.113 -4.027 2.956 1.00 96.00 77 ARG A N 1
ATOM 551 C CA . ARG A 1 77 ? 0.260 -4.901 3.766 1.00 96.00 77 ARG A CA 1
ATOM 552 C C . ARG A 1 77 ? 0.266 -4.500 5.238 1.00 96.00 77 ARG A C 1
ATOM 554 O O . ARG A 1 77 ? -0.804 -4.377 5.827 1.00 96.00 77 ARG A O 1
ATOM 561 N N . LYS A 1 78 ? 1.448 -4.226 5.798 1.00 95.81 78 LYS A N 1
ATOM 562 C CA . LYS A 1 78 ? 1.620 -3.709 7.164 1.00 95.81 78 LYS A CA 1
ATOM 563 C C . LYS A 1 78 ? 0.876 -2.379 7.359 1.00 95.81 78 LYS A C 1
ATOM 565 O O . LYS A 1 78 ? 0.133 -2.226 8.326 1.00 95.81 78 LYS A O 1
ATOM 570 N N . VAL A 1 79 ? 0.973 -1.459 6.389 1.00 96.44 79 VAL A N 1
ATOM 571 C CA . VAL A 1 79 ? 0.212 -0.193 6.396 1.00 96.44 79 VAL A CA 1
ATOM 572 C C . VAL A 1 79 ? -1.299 -0.437 6.413 1.00 96.44 79 VAL A C 1
ATOM 574 O O . VAL A 1 79 ? -1.999 0.116 7.264 1.00 96.44 79 VAL A O 1
ATOM 577 N N . LEU A 1 80 ? -1.812 -1.272 5.503 1.00 95.50 80 LEU A N 1
ATOM 578 C CA . LEU A 1 80 ? -3.243 -1.578 5.430 1.00 95.50 80 LEU A CA 1
ATOM 579 C C . LEU A 1 80 ? -3.743 -2.239 6.721 1.00 95.50 80 LEU A C 1
ATOM 581 O O . LEU A 1 80 ? -4.786 -1.848 7.244 1.00 95.50 80 LEU A O 1
ATOM 585 N N . HIS A 1 81 ? -2.979 -3.185 7.268 1.00 94.81 81 HIS A N 1
ATOM 586 C CA . HIS A 1 81 ? -3.330 -3.875 8.502 1.00 94.81 81 HIS A CA 1
ATOM 587 C C . HIS A 1 81 ? -3.485 -2.911 9.684 1.00 94.81 81 HIS A C 1
ATOM 589 O O . HIS A 1 81 ? -4.525 -2.924 10.346 1.00 94.81 81 HIS A O 1
ATOM 595 N N . ALA A 1 82 ? -2.509 -2.026 9.905 1.00 94.50 82 ALA A N 1
ATOM 596 C CA . ALA A 1 82 ? -2.583 -1.037 10.977 1.00 94.50 82 ALA A CA 1
ATOM 597 C C . ALA A 1 82 ? -3.776 -0.081 10.795 1.00 94.50 82 ALA A C 1
ATOM 599 O O . ALA A 1 82 ? -4.464 0.256 11.759 1.00 94.50 82 ALA A O 1
ATOM 600 N N . CYS A 1 83 ? -4.077 0.319 9.553 1.00 93.94 83 CYS A N 1
ATOM 601 C CA . CYS A 1 83 ? -5.238 1.163 9.261 1.00 93.94 83 CYS A CA 1
ATOM 602 C C . CYS A 1 83 ? -6.567 0.471 9.606 1.00 93.94 83 CYS A C 1
ATOM 604 O O . CYS A 1 83 ? -7.471 1.116 10.149 1.00 93.94 83 CYS A O 1
ATOM 606 N N . LEU A 1 84 ? -6.688 -0.826 9.298 1.00 92.12 84 LEU A N 1
ATOM 607 C CA . LEU A 1 84 ? -7.869 -1.638 9.605 1.00 92.12 84 LEU A CA 1
ATOM 608 C C . LEU A 1 84 ? -8.032 -1.838 11.118 1.00 92.12 84 LEU A C 1
ATOM 610 O O . LEU A 1 84 ? -9.128 -1.630 11.639 1.00 92.12 84 LEU A O 1
ATOM 614 N N . LEU A 1 85 ? -6.945 -2.140 11.837 1.00 90.69 85 LEU A N 1
ATOM 615 C CA . LEU A 1 85 ? -6.948 -2.260 13.301 1.00 90.69 85 LEU A CA 1
ATOM 616 C C . LEU A 1 85 ? -7.371 -0.958 13.984 1.00 90.69 85 LEU A C 1
ATOM 618 O O . LEU A 1 85 ? -8.189 -0.963 14.905 1.00 90.69 85 LEU A O 1
ATOM 622 N N . ARG A 1 86 ? -6.858 0.176 13.497 1.00 89.19 86 ARG A N 1
ATOM 623 C CA . ARG A 1 86 ? -7.182 1.503 14.029 1.00 89.19 86 ARG A CA 1
ATOM 624 C C . ARG A 1 86 ? -8.568 2.006 13.614 1.00 89.19 86 ARG A C 1
ATOM 626 O O . ARG A 1 86 ? -9.008 3.031 14.133 1.00 89.19 86 ARG A O 1
ATOM 633 N N . LYS A 1 87 ? -9.258 1.302 12.705 1.00 86.75 87 LYS A N 1
ATOM 634 C CA . LYS A 1 87 ? -10.577 1.663 12.158 1.00 86.75 87 LYS A CA 1
ATOM 635 C C . LYS A 1 87 ? -10.615 3.100 11.626 1.00 86.75 87 LYS A C 1
ATOM 637 O O . LYS A 1 87 ? -11.514 3.873 11.955 1.00 86.75 87 LYS A O 1
ATOM 642 N N . LEU A 1 88 ? -9.642 3.460 10.782 1.00 82.06 88 LEU A N 1
ATOM 643 C CA . LEU A 1 88 ? -9.542 4.780 10.130 1.00 82.06 88 LEU A CA 1
ATOM 644 C C . LEU A 1 88 ? -10.605 4.991 9.033 1.00 82.06 88 LEU A C 1
ATOM 646 O O . LEU A 1 88 ? -10.284 5.359 7.908 1.00 82.06 88 LEU A O 1
ATOM 650 N N . HIS A 1 89 ? -11.873 4.716 9.331 1.00 80.38 89 HIS A N 1
ATOM 651 C CA . HIS A 1 89 ? -12.991 4.816 8.398 1.00 80.38 89 HIS A CA 1
ATOM 652 C C . HIS A 1 89 ? -13.862 6.053 8.675 1.00 80.38 89 HIS A C 1
ATOM 654 O O . HIS A 1 89 ? -13.934 6.571 9.796 1.00 80.38 89 HIS A O 1
ATOM 660 N N . GLY A 1 90 ? -14.616 6.501 7.672 1.00 81.88 90 GLY A N 1
ATOM 661 C CA . GLY A 1 90 ? -15.550 7.616 7.827 1.00 81.88 90 GLY A CA 1
ATOM 662 C C . GLY A 1 90 ? -14.819 8.933 8.091 1.00 81.88 90 GLY A C 1
ATOM 663 O O . GLY A 1 90 ? -14.066 9.400 7.247 1.00 81.88 90 GLY A O 1
ATOM 664 N N . ARG A 1 91 ? -15.050 9.568 9.247 1.00 82.62 91 ARG A N 1
ATOM 665 C CA . ARG A 1 91 ? -14.431 10.865 9.600 1.00 82.62 91 ARG A CA 1
ATOM 666 C C . ARG A 1 91 ? -13.106 10.747 10.362 1.00 82.62 91 ARG A C 1
ATOM 668 O O . ARG A 1 91 ? -12.528 11.770 10.704 1.00 82.62 91 ARG A O 1
ATOM 675 N N . ALA A 1 92 ? -12.646 9.532 10.655 1.00 90.75 92 ALA A N 1
ATOM 676 C CA . ALA A 1 92 ? -11.391 9.321 11.363 1.00 90.75 92 ALA A CA 1
ATOM 677 C C . ALA A 1 92 ? -10.204 9.468 10.400 1.00 90.75 92 ALA A C 1
ATOM 679 O O . ALA A 1 92 ? -9.929 8.570 9.608 1.00 90.75 92 ALA A O 1
ATOM 680 N N . GLU A 1 93 ? -9.514 10.601 10.478 1.00 93.38 93 GLU A N 1
ATOM 681 C CA . GLU A 1 93 ? -8.273 10.880 9.752 1.00 93.38 93 GLU A CA 1
ATOM 682 C C . GLU A 1 93 ? -7.069 10.888 10.699 1.00 93.38 93 GLU A C 1
ATOM 684 O O . GLU A 1 93 ? -7.190 11.154 11.897 1.00 93.38 93 GLU A O 1
ATOM 689 N N . MET A 1 94 ? -5.888 10.589 10.161 1.00 94.75 94 MET A N 1
ATOM 690 C CA . MET A 1 94 ? -4.636 10.585 10.912 1.00 94.75 94 MET A CA 1
ATOM 691 C C . MET A 1 94 ? -3.523 11.211 10.079 1.00 94.75 94 MET A C 1
ATOM 693 O O . MET A 1 94 ? -3.481 11.041 8.860 1.00 94.75 94 MET A O 1
ATOM 697 N N . LYS A 1 95 ? -2.596 11.924 10.730 1.00 96.44 95 LYS A N 1
ATOM 698 C CA . LYS A 1 95 ? -1.406 12.440 10.043 1.00 96.44 95 LYS A CA 1
ATOM 699 C C . LYS A 1 95 ? -0.563 11.289 9.514 1.00 96.44 95 LYS A C 1
ATOM 701 O O . LYS A 1 95 ? -0.343 10.320 10.237 1.00 96.44 95 LYS A O 1
ATOM 706 N N . VAL A 1 96 ? 0.005 11.435 8.320 1.00 96.81 96 VAL A N 1
ATOM 707 C CA . VAL A 1 96 ? 0.857 10.401 7.706 1.00 96.81 96 VAL A CA 1
ATOM 708 C C . VAL A 1 96 ? 2.054 10.058 8.598 1.00 96.81 96 VAL A C 1
ATOM 710 O O . VAL A 1 96 ? 2.348 8.883 8.786 1.00 96.81 96 VAL A O 1
ATOM 713 N N . ALA A 1 97 ? 2.692 11.057 9.219 1.00 96.19 97 ALA A N 1
ATOM 714 C CA . ALA A 1 97 ? 3.787 10.816 10.164 1.00 96.19 97 ALA A CA 1
ATOM 715 C C . ALA A 1 97 ? 3.344 10.018 11.409 1.00 96.19 97 ALA A C 1
ATOM 717 O O . ALA A 1 97 ? 4.055 9.139 11.871 1.00 96.19 97 ALA A O 1
ATOM 718 N N . GLN A 1 98 ? 2.146 10.285 11.939 1.00 95.69 98 GLN A N 1
ATOM 719 C CA . GLN A 1 98 ? 1.621 9.535 13.090 1.00 95.69 98 GLN A CA 1
ATOM 720 C C . GLN A 1 98 ? 1.232 8.108 12.699 1.00 95.69 98 GLN A C 1
ATOM 722 O O . GLN A 1 98 ? 1.463 7.174 13.462 1.00 95.69 98 GLN A O 1
ATOM 727 N N . LEU A 1 99 ? 0.665 7.942 11.502 1.00 96.12 99 LEU A N 1
ATOM 728 C CA . LEU A 1 99 ? 0.319 6.634 10.968 1.00 96.12 99 LEU A CA 1
ATOM 729 C C . LEU A 1 99 ? 1.568 5.777 10.745 1.00 96.12 99 LEU A C 1
ATOM 731 O O . LEU A 1 99 ? 1.549 4.604 11.092 1.00 96.12 99 LEU A O 1
ATOM 735 N N . ALA A 1 100 ? 2.655 6.347 10.221 1.00 96.75 100 ALA A N 1
ATOM 736 C CA . ALA A 1 100 ? 3.909 5.622 10.025 1.00 96.75 100 ALA A CA 1
ATOM 737 C C . ALA A 1 100 ? 4.479 5.083 11.350 1.00 96.75 100 ALA A C 1
ATOM 739 O O . ALA A 1 100 ? 4.802 3.897 11.425 1.00 96.75 100 ALA A O 1
ATOM 740 N N . GLY A 1 101 ? 4.507 5.907 12.405 1.00 95.56 101 GLY A N 1
ATOM 741 C CA . GLY A 1 101 ? 4.894 5.463 13.747 1.00 95.56 101 GLY A CA 1
ATOM 742 C C . GLY A 1 101 ? 3.989 4.355 14.296 1.00 95.56 101 GLY A C 1
ATOM 743 O O . GLY A 1 101 ? 4.482 3.356 14.812 1.00 95.56 101 GLY A O 1
ATOM 744 N N . HIS A 1 102 ? 2.671 4.475 14.111 1.00 95.12 102 HIS A N 1
ATOM 745 C CA . HIS A 1 102 ? 1.719 3.448 14.542 1.00 95.12 102 HIS A CA 1
ATOM 746 C C . HIS A 1 102 ? 1.886 2.120 13.785 1.00 95.12 102 HIS A C 1
ATOM 748 O O . HIS A 1 102 ? 1.808 1.051 14.383 1.00 95.12 102 HIS A O 1
ATOM 754 N N . VAL A 1 103 ? 2.139 2.170 12.473 1.00 95.94 103 VAL A N 1
ATOM 755 C CA . VAL A 1 103 ? 2.427 0.974 11.667 1.00 95.94 103 VAL A CA 1
ATOM 756 C C . VAL A 1 103 ? 3.696 0.298 12.172 1.00 95.94 103 VAL A C 1
ATOM 758 O O . VAL A 1 103 ? 3.711 -0.923 12.317 1.00 95.94 103 VAL A O 1
ATOM 761 N N . ALA A 1 104 ? 4.746 1.073 12.452 1.00 94.62 104 ALA A N 1
ATOM 762 C CA . ALA A 1 104 ? 6.007 0.528 12.934 1.00 94.62 104 ALA A CA 1
ATOM 763 C C . ALA A 1 104 ? 5.855 -0.196 14.279 1.00 94.62 104 ALA A C 1
ATOM 765 O O . ALA A 1 104 ? 6.402 -1.284 14.429 1.00 94.62 104 ALA A O 1
ATOM 766 N N . GLU A 1 105 ? 5.068 0.374 15.194 1.00 92.94 105 GLU A N 1
ATOM 767 C CA . GLU A 1 105 ? 4.743 -0.212 16.498 1.00 92.94 105 GLU A CA 1
ATOM 768 C C . GLU A 1 105 ? 3.946 -1.518 16.365 1.00 92.94 105 GLU A C 1
ATOM 770 O O . GLU A 1 105 ? 4.351 -2.540 16.900 1.00 92.94 105 GLU A O 1
ATOM 775 N N . VAL A 1 106 ? 2.836 -1.509 15.621 1.00 92.69 106 VAL A N 1
ATOM 776 C CA . VAL A 1 106 ? 1.896 -2.648 15.578 1.00 92.69 106 VAL A CA 1
ATOM 777 C C . VAL A 1 106 ? 2.403 -3.812 14.730 1.00 92.69 106 VAL A C 1
ATOM 779 O O . VAL A 1 106 ? 2.022 -4.957 14.947 1.00 92.69 106 VAL A O 1
ATOM 782 N N . THR A 1 107 ? 3.223 -3.528 13.720 1.00 92.12 107 THR A N 1
ATOM 783 C CA . THR A 1 107 ? 3.663 -4.539 12.749 1.00 92.12 107 THR A CA 1
ATOM 784 C C . THR A 1 107 ? 5.140 -4.883 12.865 1.00 92.12 107 THR A C 1
ATOM 786 O O . THR A 1 107 ? 5.672 -5.477 11.933 1.00 92.12 107 THR A O 1
ATOM 789 N N . GLN A 1 108 ? 5.812 -4.472 13.947 1.00 92.00 108 GLN A N 1
ATOM 790 C CA . GLN A 1 108 ? 7.244 -4.714 14.167 1.00 92.00 108 GLN A CA 1
ATOM 791 C C . GLN A 1 108 ? 8.094 -4.372 12.926 1.00 92.00 108 GLN A C 1
ATOM 793 O O . GLN A 1 108 ? 8.911 -5.146 12.431 1.00 92.00 108 GLN A O 1
ATOM 798 N N . TYR A 1 109 ? 7.871 -3.192 12.340 1.00 91.75 109 TYR A N 1
ATOM 799 C CA . TYR A 1 109 ? 8.539 -2.833 11.089 1.00 91.75 109 TYR A CA 1
ATOM 800 C C . TYR A 1 109 ? 10.019 -2.495 11.318 1.00 91.75 109 TYR A C 1
ATOM 802 O O . TYR A 1 109 ? 10.365 -1.426 11.814 1.00 91.75 109 TYR A O 1
ATOM 810 N N . HIS A 1 110 ? 10.913 -3.381 10.881 1.00 90.31 110 HIS A N 1
ATOM 811 C CA . HIS A 1 110 ? 12.359 -3.259 11.111 1.00 90.31 110 HIS A CA 1
ATOM 812 C C . HIS A 1 110 ? 13.124 -2.403 10.079 1.00 90.31 110 HIS A C 1
ATOM 814 O O . HIS A 1 110 ? 14.348 -2.513 9.957 1.00 90.31 110 HIS A O 1
ATOM 820 N N . HIS A 1 111 ? 12.443 -1.566 9.291 1.00 89.69 111 HIS A N 1
ATOM 821 C CA . HIS A 1 111 ? 13.104 -0.617 8.385 1.00 89.69 111 HIS A CA 1
ATOM 822 C C . HIS A 1 111 ? 12.783 0.830 8.768 1.00 89.69 111 HIS A C 1
ATOM 824 O O . HIS A 1 111 ? 11.912 1.099 9.588 1.00 89.69 111 HIS A O 1
ATOM 830 N N . GLY A 1 112 ? 13.503 1.784 8.176 1.00 90.81 112 GLY A N 1
ATOM 831 C CA . GLY A 1 112 ? 13.324 3.198 8.500 1.00 90.81 112 GLY A CA 1
ATOM 832 C C . GLY A 1 112 ? 11.895 3.689 8.249 1.00 90.81 112 GLY A C 1
ATOM 833 O O . GLY A 1 112 ? 11.309 3.402 7.204 1.00 90.81 112 GLY A O 1
ATOM 834 N N . GLU A 1 113 ? 11.372 4.489 9.179 1.00 92.62 113 GLU A N 1
ATOM 835 C CA . GLU A 1 113 ? 10.028 5.086 9.125 1.00 92.62 113 GLU A CA 1
ATOM 836 C C . GLU A 1 113 ? 9.791 5.887 7.835 1.00 92.62 113 GLU A C 1
ATOM 838 O O . GLU A 1 113 ? 8.696 5.869 7.276 1.00 92.62 113 GLU A O 1
ATOM 843 N N . GLN A 1 114 ? 10.840 6.514 7.290 1.00 94.88 114 GLN A N 1
ATOM 844 C CA . GLN A 1 114 ? 10.760 7.234 6.018 1.00 94.88 114 GLN A CA 1
ATOM 845 C C . GLN A 1 114 ? 10.256 6.344 4.869 1.00 94.88 114 GLN A C 1
ATOM 847 O O . GLN A 1 114 ? 9.460 6.792 4.050 1.00 94.88 114 GLN A O 1
ATOM 852 N N . ALA A 1 115 ? 10.641 5.063 4.839 1.00 95.06 115 ALA A N 1
ATOM 853 C CA . ALA A 1 115 ? 10.158 4.132 3.822 1.00 95.06 115 ALA A CA 1
ATOM 854 C C . ALA A 1 115 ? 8.655 3.828 3.976 1.00 95.06 115 ALA A C 1
ATOM 856 O O . ALA A 1 115 ? 7.966 3.621 2.974 1.00 95.06 115 ALA A O 1
ATOM 857 N N . LEU A 1 116 ? 8.129 3.820 5.209 1.00 96.12 116 LEU A N 1
ATOM 858 C CA . LEU A 1 116 ? 6.689 3.686 5.460 1.00 96.12 116 LEU A CA 1
ATOM 859 C C . LEU A 1 116 ? 5.937 4.940 5.037 1.00 96.12 116 LEU A C 1
ATOM 861 O O . LEU A 1 116 ? 4.911 4.823 4.376 1.00 96.12 116 LEU A O 1
ATOM 865 N N . ILE A 1 117 ? 6.462 6.122 5.362 1.00 96.75 117 ILE A N 1
ATOM 866 C CA . ILE A 1 117 ? 5.891 7.402 4.933 1.00 96.75 117 ILE A CA 1
ATOM 867 C C . ILE A 1 117 ? 5.744 7.430 3.409 1.00 96.75 117 ILE A C 1
ATOM 869 O O . ILE A 1 117 ? 4.648 7.671 2.902 1.00 96.75 117 ILE A O 1
ATOM 873 N N . ASP A 1 118 ? 6.813 7.105 2.680 1.00 96.06 118 ASP A N 1
ATOM 874 C CA . ASP A 1 118 ? 6.795 7.077 1.216 1.00 96.06 118 ASP A CA 1
ATOM 875 C C . ASP A 1 118 ? 5.799 6.035 0.681 1.00 96.06 118 ASP A C 1
ATOM 877 O O . ASP A 1 118 ? 5.150 6.247 -0.346 1.00 96.06 118 ASP A O 1
ATOM 881 N N . THR A 1 119 ? 5.652 4.906 1.382 1.00 96.56 119 THR A N 1
ATOM 882 C CA . THR A 1 119 ? 4.682 3.856 1.038 1.00 96.56 119 THR A CA 1
ATOM 883 C C . THR A 1 119 ? 3.245 4.340 1.230 1.00 96.56 119 THR A C 1
ATOM 885 O O . THR A 1 119 ? 2.429 4.167 0.327 1.00 96.56 119 THR A O 1
ATOM 888 N N . ILE A 1 120 ? 2.940 4.990 2.358 1.00 97.06 120 ILE A N 1
ATOM 889 C CA . ILE A 1 120 ? 1.615 5.551 2.661 1.00 97.06 120 ILE A CA 1
ATOM 890 C C . ILE A 1 120 ? 1.236 6.603 1.618 1.00 97.06 120 ILE A C 1
ATOM 892 O O . ILE A 1 120 ? 0.134 6.552 1.076 1.00 97.06 120 ILE A O 1
ATOM 896 N N . VAL A 1 121 ? 2.157 7.517 1.293 1.00 97.12 121 VAL A N 1
ATOM 897 C CA . VAL A 1 121 ? 1.920 8.554 0.279 1.00 97.12 121 VAL A CA 1
ATOM 898 C C . VAL A 1 121 ? 1.585 7.914 -1.069 1.00 97.12 121 VAL A C 1
ATOM 900 O O . VAL A 1 121 ? 0.558 8.244 -1.656 1.00 97.12 121 VAL A O 1
ATOM 903 N N . LYS A 1 122 ? 2.373 6.932 -1.526 1.00 95.94 122 LYS A N 1
ATOM 904 C CA . LYS A 1 122 ? 2.118 6.222 -2.794 1.00 95.94 122 LYS A CA 1
ATOM 905 C C . LYS A 1 122 ? 0.805 5.443 -2.807 1.00 95.94 122 LYS A C 1
ATOM 907 O O . LYS A 1 122 ? 0.174 5.351 -3.852 1.00 95.94 122 LYS A O 1
ATOM 912 N N . MET A 1 123 ? 0.384 4.882 -1.674 1.00 96.50 123 MET A N 1
ATOM 913 C CA . MET A 1 123 ? -0.899 4.172 -1.559 1.00 96.50 123 MET A CA 1
ATOM 914 C C . MET A 1 123 ? -2.116 5.107 -1.611 1.00 96.50 123 MET A C 1
ATOM 916 O O . MET A 1 123 ? -3.208 4.648 -1.948 1.00 96.50 123 MET A O 1
ATOM 920 N N . ALA A 1 124 ? -1.933 6.385 -1.265 1.00 96.94 124 ALA A N 1
ATOM 921 C CA . ALA A 1 124 ? -2.987 7.398 -1.256 1.00 96.94 124 ALA A CA 1
ATOM 922 C C . ALA A 1 124 ? -3.064 8.231 -2.549 1.00 96.94 124 ALA A C 1
ATOM 924 O O . ALA A 1 124 ? -4.064 8.897 -2.783 1.00 96.94 124 ALA A O 1
ATOM 925 N N . GLN A 1 125 ? -2.023 8.215 -3.388 1.00 96.44 125 GLN A N 1
ATOM 926 C CA . GLN A 1 125 ? -1.973 8.997 -4.629 1.00 96.44 125 GLN A CA 1
ATOM 927 C C . GLN A 1 125 ? -3.093 8.623 -5.611 1.00 96.44 125 GLN A C 1
ATOM 929 O O . GLN A 1 125 ? -3.269 7.449 -5.944 1.00 96.44 125 GLN A O 1
ATOM 934 N N . ASP A 1 126 ? -3.791 9.639 -6.120 1.00 95.38 126 ASP A N 1
ATOM 935 C CA . ASP A 1 126 ? -4.993 9.529 -6.958 1.00 95.38 126 ASP A CA 1
ATOM 936 C C . ASP A 1 126 ? -4.883 10.265 -8.312 1.00 95.38 126 ASP A C 1
ATOM 938 O O . ASP A 1 126 ? -5.837 10.307 -9.091 1.00 95.38 126 ASP A O 1
ATOM 942 N N . PHE A 1 127 ? -3.723 10.844 -8.637 1.00 95.12 127 PHE A N 1
ATOM 943 C CA . PHE A 1 127 ? -3.523 11.511 -9.923 1.00 95.12 127 PHE A CA 1
ATOM 944 C C . PHE A 1 127 ? -3.483 10.513 -11.094 1.00 95.12 127 PHE A C 1
ATOM 946 O O . PHE A 1 127 ? -3.159 9.334 -10.952 1.00 95.12 127 PHE A O 1
ATOM 953 N N . VAL A 1 128 ? -3.755 11.004 -12.308 1.00 93.25 128 VAL A N 1
ATOM 954 C CA . VAL A 1 128 ? -3.842 10.156 -13.507 1.00 93.25 128 VAL A CA 1
ATOM 955 C C . VAL A 1 128 ? -2.511 9.450 -13.801 1.00 93.25 128 VAL A C 1
ATOM 957 O O . VAL A 1 128 ? -1.525 10.096 -14.175 1.00 93.25 128 VAL A O 1
ATOM 960 N N . GLY A 1 129 ? -2.526 8.118 -13.714 1.00 89.00 129 GLY A N 1
ATOM 961 C CA . GLY A 1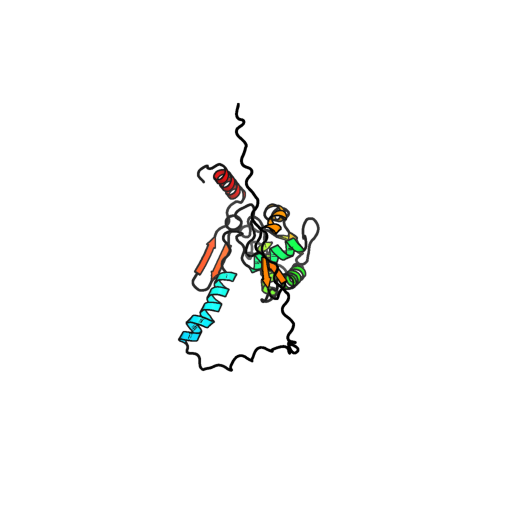 129 ? -1.359 7.245 -13.877 1.00 89.00 129 GLY A CA 1
ATOM 962 C C . GLY A 1 129 ? -0.774 6.707 -12.566 1.00 89.00 129 GLY A C 1
ATOM 963 O O . GLY A 1 129 ? 0.200 5.964 -12.629 1.00 89.00 129 GLY A O 1
ATOM 964 N N . ALA A 1 130 ? -1.342 7.071 -11.409 1.00 92.62 130 ALA A N 1
ATOM 965 C CA . ALA A 1 130 ? -1.019 6.481 -10.112 1.00 92.62 130 ALA A CA 1
ATOM 966 C C . ALA A 1 130 ? -1.907 5.248 -9.846 1.00 92.62 130 ALA A C 1
ATOM 968 O O . ALA A 1 130 ? -1.834 4.271 -10.589 1.00 92.62 130 ALA A O 1
ATOM 969 N N . ASN A 1 131 ? -2.757 5.281 -8.815 1.00 95.00 131 ASN A N 1
ATOM 970 C CA . ASN A 1 131 ? -3.666 4.183 -8.491 1.00 95.00 131 ASN A CA 1
ATOM 971 C C . ASN A 1 131 ? -5.036 4.385 -9.154 1.00 95.00 131 ASN A C 1
ATOM 973 O O . ASN A 1 131 ? -5.628 5.456 -9.039 1.00 95.00 131 ASN A O 1
ATOM 977 N N . ASN A 1 132 ? -5.581 3.337 -9.779 1.00 94.75 132 ASN A N 1
ATOM 978 C CA . ASN A 1 132 ? -6.959 3.357 -10.288 1.00 94.75 132 ASN A CA 1
ATOM 979 C C . ASN A 1 132 ? -7.983 3.352 -9.143 1.00 94.75 132 ASN A C 1
ATOM 981 O O . ASN A 1 132 ? -9.053 3.945 -9.257 1.00 94.75 132 ASN A O 1
ATOM 985 N N . LEU A 1 133 ? -7.655 2.667 -8.045 1.00 95.25 133 LEU A N 1
ATOM 986 C CA . LEU A 1 133 ? -8.455 2.592 -6.830 1.00 95.25 133 LEU A CA 1
ATOM 987 C C . LEU A 1 133 ? -7.523 2.747 -5.615 1.00 95.25 133 LEU A C 1
ATOM 989 O O . LEU A 1 133 ? -7.001 1.748 -5.104 1.00 95.25 133 LEU A O 1
ATOM 993 N N . PRO A 1 134 ? -7.256 3.987 -5.165 1.00 95.00 134 PRO A N 1
ATOM 994 C CA . PRO A 1 134 ? -6.394 4.228 -4.015 1.00 95.00 134 PRO A CA 1
ATOM 995 C C . PRO A 1 134 ? -7.035 3.661 -2.741 1.00 95.00 134 PRO A C 1
ATOM 997 O O . PRO A 1 134 ? -8.215 3.881 -2.454 1.00 95.00 134 PRO A O 1
ATOM 1000 N N . LEU A 1 135 ? -6.249 2.893 -1.978 1.00 95.31 135 LEU A N 1
ATOM 1001 C CA . LEU A 1 135 ? -6.726 2.242 -0.749 1.00 95.31 135 LEU A CA 1
ATOM 1002 C C . LEU A 1 135 ? -6.852 3.229 0.419 1.00 95.31 135 LEU A C 1
ATOM 1004 O O . LEU A 1 135 ? -7.609 3.001 1.370 1.00 95.31 135 LEU A O 1
ATOM 1008 N N . LEU A 1 136 ? -6.099 4.319 0.333 1.00 96.31 136 LEU A N 1
ATOM 1009 C CA . LEU A 1 136 ? -6.069 5.421 1.274 1.00 96.31 136 LEU A CA 1
ATOM 1010 C C . LEU A 1 136 ? -6.539 6.693 0.568 1.00 96.31 136 LEU A C 1
ATOM 1012 O O . LEU A 1 136 ? -6.290 6.861 -0.621 1.00 96.31 136 LEU A O 1
ATOM 1016 N N . GLU A 1 137 ? -7.214 7.585 1.283 1.00 95.50 137 GLU A N 1
ATOM 1017 C CA . GLU A 1 137 ? -7.622 8.873 0.720 1.00 95.50 137 GLU A CA 1
ATOM 1018 C C . GLU A 1 137 ? -6.550 9.950 0.933 1.00 95.50 137 GLU A C 1
ATOM 1020 O O . GLU A 1 137 ? -6.079 10.120 2.065 1.00 95.50 137 GLU A O 1
ATOM 1025 N N . PRO A 1 138 ? -6.204 10.723 -0.111 1.00 95.81 138 PRO A N 1
ATOM 1026 C CA . PRO A 1 138 ? -5.245 11.811 0.003 1.00 95.81 138 PRO A CA 1
ATOM 1027 C C . PRO A 1 138 ? -5.905 13.060 0.607 1.00 95.81 138 PRO A C 1
ATOM 1029 O O . PRO A 1 138 ? -6.630 13.790 -0.068 1.00 95.81 138 PRO A O 1
ATOM 1032 N N . LEU A 1 139 ? -5.641 13.349 1.886 1.00 95.31 139 LEU A N 1
ATOM 1033 C CA . LEU A 1 139 ? -6.106 14.572 2.557 1.00 95.31 139 LEU A CA 1
ATOM 1034 C C . LEU A 1 139 ? -4.942 15.565 2.697 1.00 95.31 139 LEU A C 1
ATOM 1036 O O . LEU A 1 139 ? -4.200 15.581 3.684 1.00 95.31 139 LEU A O 1
ATOM 1040 N N . GLY A 1 140 ? -4.748 16.373 1.657 1.00 94.94 140 GLY A N 1
ATOM 1041 C CA . GLY A 1 140 ? -3.631 17.310 1.524 1.00 94.94 140 GLY A CA 1
ATOM 1042 C C . GLY A 1 140 ? -2.941 17.173 0.168 1.00 94.94 140 GLY A C 1
ATOM 1043 O O . GLY A 1 140 ? -3.501 16.606 -0.765 1.00 94.94 140 GLY A O 1
ATOM 1044 N N . GLN A 1 141 ? -1.713 17.682 0.049 1.00 95.81 141 GLN A N 1
ATOM 1045 C CA . GLN A 1 141 ? -0.945 17.615 -1.199 1.00 95.81 141 GLN A CA 1
ATOM 1046 C C . GLN A 1 141 ? -0.105 16.328 -1.273 1.00 95.81 141 GLN A C 1
ATOM 1048 O O . GLN A 1 141 ? 1.063 16.321 -0.888 1.00 95.81 141 GLN A O 1
ATOM 1053 N N . PHE A 1 142 ? -0.692 15.239 -1.773 1.00 96.88 142 PHE A N 1
ATOM 1054 C CA . PHE A 1 142 ? -0.029 13.929 -1.942 1.00 96.88 142 PHE A CA 1
ATOM 1055 C C . PHE A 1 142 ? 0.809 13.815 -3.228 1.00 96.88 142 PHE A C 1
ATOM 1057 O O . PHE A 1 142 ? 1.312 12.740 -3.569 1.00 96.88 142 PHE A O 1
ATOM 1064 N N . GLY A 1 143 ? 1.001 14.947 -3.902 1.00 95.5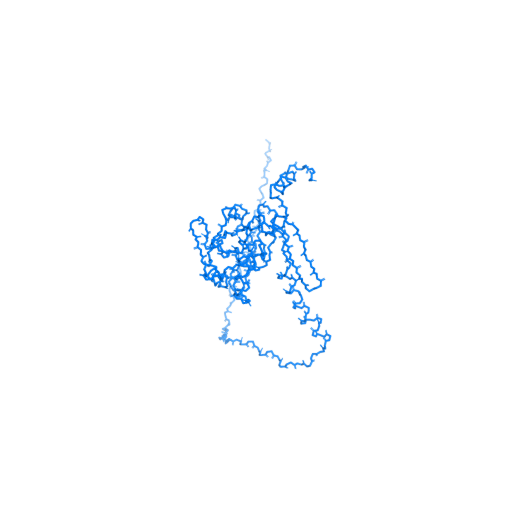0 143 GLY A N 1
ATOM 1065 C CA . GLY A 1 143 ? 1.726 15.060 -5.153 1.00 95.50 143 GLY A CA 1
ATOM 1066 C C . GLY A 1 143 ? 0.782 15.013 -6.345 1.00 95.50 143 GLY A C 1
ATOM 1067 O O . GLY A 1 143 ? -0.353 14.543 -6.271 1.00 95.50 143 GLY A O 1
ATOM 1068 N N . THR A 1 144 ? 1.258 15.535 -7.461 1.00 94.94 144 THR A N 1
ATOM 1069 C CA . THR A 1 144 ? 0.493 15.697 -8.685 1.00 94.94 144 THR A CA 1
ATOM 1070 C C . THR A 1 144 ? 1.176 14.984 -9.840 1.00 94.94 144 THR A C 1
ATOM 1072 O O . THR A 1 144 ? 2.338 14.572 -9.795 1.00 94.94 144 THR A O 1
ATOM 1075 N N . ARG A 1 145 ? 0.450 14.890 -10.953 1.00 94.88 145 ARG A N 1
ATOM 1076 C CA . ARG A 1 145 ? 0.976 14.343 -12.203 1.00 94.88 145 ARG A CA 1
ATOM 1077 C C . ARG A 1 145 ? 2.225 15.078 -12.706 1.00 94.88 145 ARG A C 1
ATOM 1079 O O . ARG A 1 145 ? 3.040 14.452 -13.374 1.00 94.88 145 ARG A O 1
ATOM 1086 N N . GLY A 1 146 ? 2.375 16.373 -12.407 1.00 93.25 146 GLY A N 1
ATOM 1087 C CA . GLY A 1 146 ? 3.444 17.209 -12.964 1.00 93.25 146 GLY A CA 1
ATOM 1088 C C . GLY A 1 146 ? 4.848 16.675 -12.674 1.00 93.25 146 GLY A C 1
ATOM 1089 O O . GLY A 1 146 ? 5.703 16.710 -13.554 1.00 93.25 146 GLY A O 1
ATOM 1090 N N . LEU A 1 147 ? 5.055 16.119 -11.476 1.00 93.06 147 LEU A N 1
ATOM 1091 C CA . LEU A 1 147 ? 6.307 15.475 -11.064 1.00 93.06 147 LEU A CA 1
ATOM 1092 C C . LEU A 1 147 ? 6.108 13.997 -10.692 1.00 93.06 147 LEU A C 1
ATOM 1094 O O . LEU A 1 147 ? 6.905 13.431 -9.944 1.00 93.06 147 LEU A O 1
ATOM 1098 N N . GLY A 1 148 ? 5.038 13.366 -11.191 1.00 91.56 148 GLY A N 1
ATOM 1099 C CA . GLY A 1 148 ? 4.731 11.959 -10.915 1.00 91.56 148 GLY A CA 1
ATOM 1100 C C . GLY A 1 148 ? 4.596 11.642 -9.421 1.00 91.56 148 GLY A C 1
ATOM 1101 O O . GLY A 1 148 ? 4.994 10.564 -8.988 1.00 91.56 148 GLY A O 1
ATOM 1102 N N . GLY A 1 149 ? 4.094 12.593 -8.629 1.00 93.50 149 GLY A N 1
ATOM 1103 C CA . GLY A 1 149 ? 3.950 12.467 -7.181 1.00 93.50 149 GLY A CA 1
ATOM 1104 C C . GLY A 1 149 ? 5.176 12.883 -6.359 1.00 93.50 149 GLY A C 1
ATOM 1105 O O . GLY A 1 149 ? 5.114 12.847 -5.132 1.00 93.50 149 GLY A O 1
ATOM 1106 N N . GLY A 1 150 ? 6.285 13.285 -6.994 1.00 92.50 150 GLY A N 1
ATOM 1107 C CA . GLY A 1 150 ? 7.491 13.771 -6.305 1.00 92.50 150 GLY A CA 1
ATOM 1108 C C . GLY A 1 150 ? 7.338 15.145 -5.634 1.00 92.50 150 GLY A C 1
ATOM 1109 O O . GLY A 1 150 ? 8.187 15.547 -4.848 1.00 92.50 150 GLY A O 1
ATOM 1110 N N . ASP A 1 151 ? 6.250 15.853 -5.924 1.00 94.44 151 ASP A N 1
ATOM 1111 C CA . ASP A 1 151 ? 5.832 17.136 -5.350 1.00 94.44 151 ASP A CA 1
ATOM 1112 C C . ASP A 1 151 ? 4.914 16.991 -4.123 1.00 94.44 151 ASP A C 1
ATOM 1114 O O . ASP A 1 151 ? 4.259 17.951 -3.712 1.00 94.44 151 ASP A O 1
ATOM 1118 N N . ALA A 1 152 ? 4.849 15.795 -3.532 1.00 96.00 152 ALA A N 1
ATOM 1119 C CA . ALA A 1 152 ? 4.131 15.570 -2.286 1.00 96.00 152 ALA A CA 1
ATOM 1120 C C . ALA A 1 152 ? 4.701 16.433 -1.146 1.00 96.00 152 ALA A C 1
ATOM 1122 O O . ALA A 1 152 ? 5.916 16.576 -0.982 1.00 96.00 152 ALA A O 1
ATOM 1123 N N . ALA A 1 153 ? 3.816 16.998 -0.324 1.00 96.25 153 ALA A N 1
ATOM 1124 C CA . ALA A 1 153 ? 4.229 17.761 0.846 1.00 96.25 153 ALA A CA 1
ATOM 1125 C C . ALA A 1 153 ? 4.805 16.844 1.941 1.00 96.25 153 ALA A C 1
ATOM 1127 O O . ALA A 1 153 ? 4.628 15.627 1.943 1.00 96.25 153 ALA A O 1
ATOM 1128 N N . SER A 1 154 ? 5.482 17.439 2.927 1.00 95.88 154 SER A N 1
ATOM 1129 C CA . SER A 1 154 ? 6.003 16.683 4.069 1.00 95.88 154 SER A CA 1
ATOM 1130 C C . SER A 1 154 ? 4.881 15.963 4.828 1.00 95.88 154 SER A C 1
ATOM 1132 O O . SER A 1 154 ? 3.839 16.553 5.122 1.00 95.88 154 SER A O 1
ATOM 1134 N N . ALA A 1 155 ? 5.142 14.725 5.255 1.00 94.50 155 ALA A N 1
ATOM 1135 C CA . ALA A 1 155 ? 4.219 13.869 6.009 1.00 94.50 155 ALA A CA 1
ATOM 1136 C C . ALA A 1 155 ? 3.658 14.484 7.303 1.00 94.50 155 ALA A C 1
ATOM 1138 O O . ALA A 1 155 ? 2.667 14.000 7.849 1.00 94.50 155 ALA A O 1
ATOM 1139 N N . ARG A 1 156 ? 4.281 15.555 7.805 1.00 93.75 156 ARG A N 1
ATOM 1140 C CA . ARG A 1 156 ? 3.807 16.328 8.963 1.00 93.75 156 ARG A CA 1
ATOM 1141 C C . ARG A 1 156 ? 2.543 17.143 8.666 1.00 93.75 156 ARG A C 1
ATOM 1143 O O . ARG A 1 156 ? 1.811 17.469 9.600 1.00 93.75 156 ARG A O 1
ATOM 1150 N N . TYR A 1 157 ? 2.318 17.475 7.396 1.00 95.19 157 TYR A N 1
ATOM 1151 C CA . TYR A 1 157 ? 1.191 18.277 6.912 1.00 95.19 157 TYR A CA 1
ATOM 1152 C C . TYR A 1 157 ? 0.129 17.448 6.188 1.00 95.19 157 TYR A C 1
ATOM 1154 O O . TYR A 1 157 ? -0.940 17.969 5.885 1.00 95.19 157 TYR A O 1
ATOM 1162 N N . LEU A 1 158 ? 0.420 16.177 5.908 1.00 96.62 158 LEU A N 1
ATOM 1163 C CA . LEU A 1 158 ? -0.483 15.275 5.207 1.00 96.62 158 LEU A CA 1
ATOM 1164 C C . LEU A 1 158 ? -1.322 14.469 6.188 1.00 96.62 158 LEU A C 1
ATOM 1166 O O . LEU A 1 158 ? -0.804 13.955 7.182 1.00 96.62 158 LEU A O 1
ATOM 1170 N N . TYR A 1 159 ? -2.598 14.315 5.859 1.00 96.88 159 TYR A N 1
ATOM 1171 C CA . TYR A 1 159 ? -3.528 13.442 6.556 1.00 96.88 159 TYR A CA 1
ATOM 1172 C C . TYR A 1 159 ? -4.023 12.363 5.604 1.00 96.88 159 TYR A C 1
ATOM 1174 O O . TYR A 1 159 ? -4.048 12.538 4.390 1.00 96.88 159 TYR A O 1
ATOM 1182 N N . THR A 1 160 ? -4.404 11.225 6.158 1.00 96.50 160 THR A N 1
ATOM 1183 C CA . THR A 1 160 ? -4.944 10.114 5.388 1.00 96.50 160 THR A CA 1
ATOM 1184 C C . THR A 1 160 ? -5.982 9.366 6.206 1.00 96.50 160 THR A C 1
ATOM 1186 O O . THR A 1 160 ? -5.990 9.412 7.441 1.00 96.50 160 THR A O 1
ATOM 1189 N N . ARG A 1 161 ? -6.855 8.653 5.503 1.00 94.75 161 ARG A N 1
ATOM 1190 C CA . ARG A 1 161 ? -7.825 7.707 6.064 1.00 94.75 161 ARG A CA 1
ATOM 1191 C C . ARG A 1 161 ? -8.054 6.559 5.088 1.00 94.75 161 ARG A C 1
ATOM 1193 O O . ARG A 1 161 ? -7.622 6.639 3.940 1.00 94.75 161 ARG A O 1
ATOM 1200 N N . LEU A 1 162 ? -8.718 5.494 5.524 1.00 95.06 162 LEU A N 1
ATOM 1201 C CA . LEU A 1 162 ? -9.122 4.417 4.622 1.00 95.06 162 LEU A CA 1
ATOM 1202 C C . LEU A 1 162 ? -10.192 4.917 3.654 1.00 95.06 162 LEU A C 1
ATOM 1204 O O . LEU A 1 162 ? -11.175 5.534 4.072 1.00 95.06 162 LEU A O 1
ATOM 1208 N N . SER A 1 163 ? -10.024 4.585 2.375 1.00 93.50 163 SER A N 1
ATOM 1209 C CA . SER A 1 163 ? -11.076 4.796 1.385 1.00 93.50 163 SER A CA 1
ATOM 1210 C C . SER A 1 163 ? -12.324 3.977 1.755 1.00 93.50 163 SER A C 1
ATOM 1212 O O . SER A 1 163 ? -12.203 2.818 2.171 1.00 93.50 163 SER A O 1
ATOM 1214 N N . PRO A 1 164 ? -13.542 4.525 1.586 1.00 90.31 164 PRO A N 1
ATOM 1215 C CA . PRO A 1 164 ? -14.792 3.803 1.807 1.00 90.31 164 PRO A CA 1
ATOM 1216 C C . PRO A 1 164 ? -14.899 2.506 0.999 1.00 90.31 164 PRO A C 1
ATOM 1218 O O . PRO A 1 164 ? -15.597 1.581 1.413 1.00 90.31 164 PRO A O 1
ATOM 1221 N N . LEU A 1 165 ? -14.222 2.432 -0.152 1.00 91.56 165 LEU A N 1
ATOM 1222 C CA . LEU A 1 165 ? -14.181 1.230 -0.984 1.00 91.56 165 LEU A CA 1
ATOM 1223 C C . LEU A 1 165 ? -13.268 0.157 -0.390 1.00 91.56 165 LEU A C 1
ATOM 1225 O O . LEU A 1 165 ? -13.592 -1.023 -0.480 1.00 91.56 165 LEU A O 1
ATOM 1229 N N . THR A 1 166 ? -12.180 0.546 0.278 1.00 92.25 166 THR A N 1
ATOM 1230 C CA . THR A 1 166 ? -11.226 -0.387 0.895 1.00 92.25 166 THR A CA 1
ATOM 1231 C C . THR A 1 166 ? -11.906 -1.288 1.917 1.00 92.25 166 THR A C 1
ATOM 1233 O O . THR A 1 166 ? -11.675 -2.489 1.904 1.00 92.25 166 THR A O 1
ATOM 1236 N N . ALA A 1 167 ? -12.810 -0.744 2.735 1.00 86.44 167 ALA A N 1
ATOM 1237 C CA . ALA A 1 167 ? -13.566 -1.527 3.717 1.00 86.44 167 ALA A CA 1
ATOM 1238 C C . ALA A 1 167 ? -14.545 -2.538 3.087 1.00 86.44 167 ALA A C 1
ATOM 1240 O O . ALA A 1 167 ? -14.973 -3.469 3.760 1.00 86.44 167 ALA A O 1
ATOM 1241 N N . ARG A 1 168 ? -14.928 -2.350 1.815 1.00 90.25 168 ARG A N 1
ATOM 1242 C CA . ARG A 1 168 ? -15.747 -3.322 1.071 1.00 90.25 168 ARG A CA 1
ATOM 1243 C C . ARG A 1 168 ? -14.901 -4.347 0.330 1.00 90.25 168 ARG A C 1
ATOM 1245 O O . ARG A 1 168 ? -15.331 -5.480 0.177 1.00 90.25 168 ARG A O 1
ATOM 1252 N N . ILE A 1 169 ? -13.736 -3.933 -0.165 1.00 93.12 169 ILE A N 1
ATOM 1253 C CA . ILE A 1 169 ? -12.799 -4.819 -0.864 1.00 93.12 169 ILE A CA 1
ATOM 1254 C C . ILE A 1 169 ? -12.157 -5.786 0.128 1.00 93.12 169 ILE A C 1
ATOM 1256 O O . ILE A 1 169 ? -12.002 -6.954 -0.195 1.00 93.12 169 ILE A O 1
ATOM 1260 N N . PHE A 1 170 ? -11.803 -5.302 1.317 1.00 93.00 170 PHE A N 1
ATOM 1261 C CA . PHE A 1 170 ? -11.231 -6.092 2.399 1.00 93.00 170 PHE A CA 1
ATOM 1262 C C . PHE A 1 170 ? -12.255 -6.168 3.531 1.00 93.00 170 PHE A C 1
ATOM 1264 O O . PHE A 1 170 ? -12.334 -5.252 4.356 1.00 93.00 170 PHE A O 1
ATOM 1271 N N . SER A 1 171 ? -13.072 -7.224 3.539 1.00 89.44 171 SER A N 1
ATOM 1272 C CA . SER A 1 171 ? -14.102 -7.385 4.564 1.00 89.44 171 SER A CA 1
ATOM 1273 C C . SER A 1 171 ? -13.460 -7.650 5.921 1.00 89.44 171 SER A C 1
ATOM 1275 O O . SER A 1 171 ? -12.502 -8.411 6.048 1.00 89.44 171 SER A O 1
ATOM 1277 N N . ALA A 1 172 ? -14.017 -7.049 6.973 1.00 87.31 172 ALA A N 1
ATOM 1278 C CA . ALA A 1 172 ? -13.587 -7.345 8.336 1.00 87.31 172 ALA A CA 1
ATOM 1279 C C . ALA A 1 172 ? -13.869 -8.809 8.720 1.00 87.31 172 ALA A C 1
ATOM 1281 O O . ALA A 1 172 ? -13.155 -9.361 9.557 1.00 87.31 172 ALA A O 1
ATOM 1282 N N . GLU A 1 173 ? -14.875 -9.429 8.097 1.00 89.56 173 GLU A N 1
ATOM 1283 C CA . GLU A 1 173 ? -15.278 -10.820 8.332 1.00 89.56 173 GLU A CA 1
ATOM 1284 C C . GLU A 1 173 ? -14.202 -11.818 7.887 1.00 89.56 173 GLU A C 1
ATOM 1286 O O . GLU A 1 173 ? -14.018 -12.849 8.534 1.00 89.56 173 GLU A O 1
ATOM 1291 N N . ASP A 1 174 ? -13.420 -11.468 6.861 1.00 90.62 174 ASP A N 1
ATOM 1292 C CA . ASP A 1 174 ? -12.342 -12.321 6.356 1.00 90.62 174 ASP A CA 1
ATOM 1293 C C . ASP A 1 174 ? -11.198 -12.452 7.370 1.00 90.62 174 ASP A C 1
ATOM 1295 O O . ASP A 1 174 ? -10.463 -13.433 7.348 1.00 90.62 174 ASP A O 1
ATOM 1299 N N . SER A 1 175 ? -11.071 -11.521 8.324 1.00 86.62 175 SER A N 1
ATOM 1300 C CA . SER A 1 175 ? -9.995 -11.534 9.328 1.00 86.62 175 SER A CA 1
ATOM 1301 C C . SER A 1 175 ? -9.934 -12.838 10.133 1.00 86.62 175 SER A C 1
ATOM 1303 O O . SER A 1 175 ? -8.873 -13.190 10.626 1.00 86.62 175 SER A O 1
ATOM 1305 N N . ALA A 1 176 ? -11.042 -13.572 10.281 1.00 88.38 176 ALA A N 1
ATOM 1306 C CA . ALA A 1 176 ? -11.055 -14.834 11.026 1.00 88.38 176 ALA A CA 1
ATOM 1307 C C . ALA A 1 176 ? -10.422 -16.014 10.264 1.00 88.38 176 ALA A C 1
ATOM 1309 O O . ALA A 1 176 ? -10.082 -17.018 10.888 1.00 88.38 176 ALA A O 1
ATOM 1310 N N . VAL A 1 177 ? -10.288 -15.913 8.937 1.00 92.00 177 VAL A N 1
ATOM 1311 C CA . VAL A 1 177 ? -9.767 -16.989 8.074 1.00 92.00 177 VAL A CA 1
ATOM 1312 C C . VAL A 1 177 ? -8.369 -16.704 7.528 1.00 92.00 177 VAL A C 1
ATOM 1314 O O . VAL A 1 177 ? -7.789 -17.567 6.874 1.00 92.00 177 VAL A O 1
ATOM 1317 N N . LEU A 1 178 ? -7.824 -15.508 7.768 1.00 93.62 178 LEU A N 1
ATOM 1318 C CA . LEU A 1 178 ? -6.483 -15.149 7.314 1.00 93.62 178 LEU A CA 1
ATOM 1319 C C . LEU A 1 178 ? -5.409 -15.759 8.218 1.00 93.62 178 LEU A C 1
ATOM 1321 O O . LEU A 1 178 ? -5.516 -15.737 9.443 1.00 93.62 178 LEU A O 1
ATOM 1325 N N . ASP A 1 179 ? -4.323 -16.219 7.602 1.00 93.94 179 ASP A N 1
ATOM 1326 C CA . ASP A 1 179 ? -3.143 -16.681 8.325 1.00 93.94 179 ASP A CA 1
ATOM 1327 C C . ASP A 1 179 ? -2.292 -15.489 8.767 1.00 93.94 179 ASP A C 1
ATOM 1329 O O . ASP A 1 179 ? -1.706 -14.779 7.939 1.00 93.94 179 ASP A O 1
ATOM 1333 N N . TYR A 1 180 ? -2.200 -15.282 10.079 1.00 93.44 180 TYR A N 1
ATOM 1334 C CA . TYR A 1 180 ? -1.393 -14.222 10.675 1.00 93.44 180 TYR A CA 1
ATOM 1335 C C . TYR A 1 180 ? 0.037 -14.661 10.959 1.00 93.44 180 TYR A C 1
ATOM 1337 O O . TYR A 1 180 ? 0.304 -15.798 11.348 1.00 93.44 180 TYR A O 1
ATOM 1345 N N . ARG A 1 181 ? 0.975 -13.730 10.771 1.00 90.62 181 ARG A N 1
ATOM 1346 C CA . ARG A 1 181 ? 2.372 -13.927 11.155 1.00 90.62 181 ARG A CA 1
ATOM 1347 C C . ARG A 1 181 ? 2.573 -13.560 12.619 1.00 90.62 181 ARG A C 1
ATOM 1349 O O . ARG A 1 181 ? 1.867 -12.712 13.162 1.00 90.62 181 ARG A O 1
ATOM 1356 N N . THR A 1 182 ? 3.579 -14.173 13.228 1.00 91.06 182 THR A N 1
ATOM 1357 C CA . THR A 1 182 ? 4.029 -13.837 14.577 1.00 91.06 182 THR A CA 1
ATOM 1358 C C . THR A 1 182 ? 5.472 -13.355 14.506 1.00 91.06 182 THR A C 1
ATOM 1360 O O . THR A 1 182 ? 6.339 -14.094 14.040 1.00 91.06 182 THR A O 1
ATOM 1363 N N . GLU A 1 183 ? 5.720 -12.127 14.953 1.00 87.44 183 GLU A N 1
ATOM 1364 C CA . GLU A 1 183 ? 7.052 -11.519 15.069 1.00 87.44 183 GLU A CA 1
ATOM 1365 C C . GLU A 1 183 ? 7.254 -11.127 16.540 1.00 87.44 183 GLU A C 1
ATOM 1367 O O . GLU A 1 183 ? 6.362 -10.553 17.155 1.00 87.44 183 GLU A O 1
ATOM 1372 N N . ASP A 1 184 ? 8.380 -11.524 17.142 1.00 84.75 184 ASP A N 1
ATOM 1373 C CA . ASP A 1 184 ? 8.719 -11.260 18.554 1.00 84.75 184 ASP A CA 1
ATOM 1374 C C . ASP A 1 184 ? 7.625 -11.625 19.587 1.00 84.75 1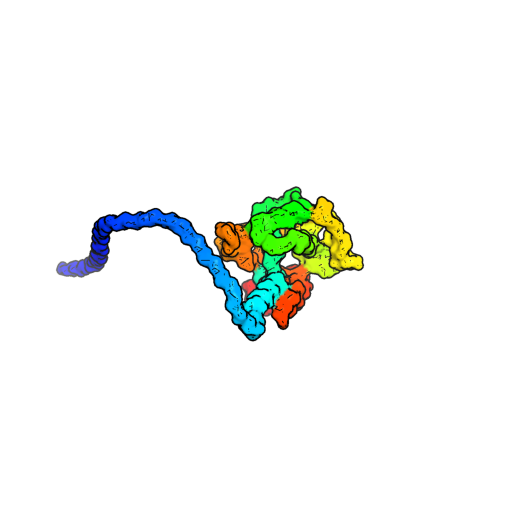84 ASP A C 1
ATOM 1376 O O . ASP A 1 184 ? 7.548 -11.066 20.678 1.00 84.75 184 ASP A O 1
ATOM 1380 N N . GLY A 1 185 ? 6.796 -12.624 19.263 1.00 84.75 185 GLY A N 1
ATOM 1381 C CA . GLY A 1 185 ? 5.694 -13.095 20.112 1.00 84.75 185 GLY A CA 1
ATOM 1382 C C . GLY A 1 185 ? 4.382 -12.324 19.938 1.00 84.75 185 GLY A C 1
ATOM 1383 O O . GLY A 1 185 ? 3.370 -12.724 20.514 1.00 84.75 185 GLY A O 1
ATOM 1384 N N . GLU A 1 186 ? 4.365 -11.278 19.113 1.00 86.50 186 GLU A N 1
ATOM 1385 C CA . GLU A 1 186 ? 3.173 -10.507 18.770 1.00 86.50 186 GLU A CA 1
ATOM 1386 C C . GLU A 1 186 ? 2.612 -10.927 17.410 1.00 86.50 186 GLU A C 1
ATOM 1388 O O . GLU A 1 186 ? 3.338 -11.288 16.482 1.00 86.50 186 GLU A O 1
ATOM 1393 N N . THR A 1 187 ? 1.285 -10.899 17.289 1.00 88.62 187 THR A N 1
ATOM 1394 C CA . THR A 1 187 ? 0.611 -11.161 16.012 1.00 88.62 187 THR A CA 1
ATOM 1395 C C . THR A 1 187 ? 0.644 -9.890 15.170 1.00 88.62 187 THR A C 1
ATOM 1397 O O . THR A 1 187 ? 0.102 -8.872 15.593 1.00 88.62 187 THR A O 1
ATOM 1400 N N . VAL A 1 188 ? 1.280 -9.955 13.999 1.00 92.69 188 VAL A N 1
ATOM 1401 C CA . VAL A 1 188 ? 1.461 -8.813 13.084 1.00 92.69 188 VAL A CA 1
ATOM 1402 C C . VAL A 1 188 ? 0.495 -8.913 11.900 1.00 92.69 188 VAL A C 1
ATOM 1404 O O . VAL A 1 188 ? -0.641 -9.332 12.073 1.00 92.69 188 VAL A O 1
ATOM 1407 N N . GLU A 1 189 ? 0.884 -8.517 10.686 1.00 93.62 189 GLU A N 1
ATOM 1408 C CA . GLU A 1 189 ? 0.035 -8.613 9.499 1.00 93.62 189 GLU A CA 1
ATOM 1409 C C . GLU A 1 189 ? -0.206 -10.056 9.014 1.00 93.62 189 GLU A C 1
ATOM 1411 O O . GLU A 1 189 ? 0.632 -10.944 9.222 1.00 93.62 189 GLU A O 1
ATOM 1416 N N . PRO A 1 190 ? -1.324 -10.303 8.303 1.00 94.38 190 PRO A N 1
ATOM 1417 C CA . PRO A 1 190 ? -1.541 -11.581 7.644 1.00 94.38 190 PRO A CA 1
ATOM 1418 C C . PRO A 1 190 ? -0.531 -11.814 6.519 1.00 94.38 190 PRO A C 1
ATOM 1420 O O . PRO A 1 190 ? 0.022 -10.876 5.946 1.00 94.38 190 PRO A O 1
ATOM 1423 N N . VAL A 1 191 ? -0.298 -13.075 6.152 1.00 93.31 191 VAL A N 1
ATOM 1424 C CA . VAL A 1 191 ? 0.600 -13.426 5.037 1.00 93.31 191 VAL A CA 1
ATOM 1425 C C . VAL A 1 191 ? 0.138 -12.760 3.736 1.00 93.31 191 VAL A C 1
ATOM 1427 O O . VAL A 1 191 ? 0.960 -12.245 2.973 1.00 93.31 191 VAL A O 1
ATOM 1430 N N . HIS A 1 192 ? -1.170 -12.757 3.503 1.00 94.44 192 HIS A N 1
ATOM 1431 C CA . HIS A 1 192 ? -1.855 -12.064 2.421 1.00 94.44 192 HIS A CA 1
ATOM 1432 C C . HIS A 1 192 ? -3.271 -11.703 2.875 1.00 94.44 192 HIS A C 1
ATOM 1434 O O . HIS A 1 192 ? -3.839 -12.375 3.731 1.00 94.44 192 HIS A O 1
ATOM 1440 N N . PHE A 1 193 ? -3.841 -10.647 2.301 1.00 95.38 193 PHE A N 1
ATOM 1441 C CA . PHE A 1 193 ? -5.275 -10.388 2.422 1.00 95.38 193 PHE A CA 1
ATOM 1442 C C . PHE A 1 193 ? -6.057 -11.132 1.333 1.00 95.38 193 PHE A C 1
ATOM 1444 O O . PHE A 1 193 ? -5.493 -11.492 0.300 1.00 95.38 193 PHE A O 1
ATOM 1451 N N . ALA A 1 194 ? -7.359 -11.311 1.545 1.00 94.25 194 ALA A N 1
ATOM 1452 C CA . ALA A 1 194 ? -8.285 -11.848 0.553 1.00 94.25 194 ALA A CA 1
ATOM 1453 C C . ALA A 1 194 ? -9.193 -10.717 0.038 1.00 94.25 194 ALA A C 1
ATOM 1455 O O . ALA A 1 194 ? -10.249 -10.476 0.615 1.00 94.25 194 ALA A O 1
ATOM 1456 N N . PRO A 1 195 ? -8.778 -9.944 -0.983 1.00 94.81 195 PRO A N 1
ATOM 1457 C CA . PRO A 1 195 ? -9.638 -8.901 -1.523 1.00 94.81 195 PRO A CA 1
ATOM 1458 C C . PRO A 1 195 ? -10.785 -9.489 -2.356 1.00 94.81 195 PRO A C 1
ATOM 1460 O O . PRO A 1 195 ? -10.611 -10.478 -3.066 1.00 94.81 195 PRO A O 1
ATOM 1463 N N . LEU A 1 196 ? -11.926 -8.797 -2.369 1.00 93.06 196 LEU A N 1
ATOM 1464 C CA . LEU A 1 196 ? -13.068 -9.116 -3.234 1.00 93.06 196 LEU A CA 1
ATOM 1465 C C . LEU A 1 196 ? -12.724 -9.044 -4.734 1.00 93.06 196 LEU A C 1
ATOM 1467 O O . LEU A 1 196 ? -13.301 -9.760 -5.548 1.00 93.06 196 LEU A O 1
ATOM 1471 N N . LEU A 1 197 ? -11.802 -8.152 -5.107 1.00 93.75 197 LEU A N 1
ATOM 1472 C CA . LEU A 1 197 ? -11.327 -7.960 -6.478 1.00 93.75 197 LEU A CA 1
ATOM 1473 C C . LEU A 1 197 ? -9.822 -8.233 -6.559 1.00 93.75 197 LEU A C 1
ATOM 1475 O O . LEU A 1 197 ? -9.104 -7.899 -5.617 1.00 93.75 197 LEU A O 1
ATOM 1479 N N . PRO A 1 198 ? -9.302 -8.749 -7.688 1.00 94.81 198 PRO A N 1
ATOM 1480 C CA . PRO A 1 198 ? -7.869 -8.953 -7.869 1.00 94.81 198 PRO A CA 1
ATOM 1481 C C . PRO A 1 198 ? -7.146 -7.601 -7.978 1.00 94.81 198 PRO A C 1
ATOM 1483 O O . PRO A 1 198 ? -6.938 -7.050 -9.062 1.00 94.81 198 PRO A O 1
ATOM 1486 N N . MET A 1 199 ? -6.754 -7.053 -6.826 1.00 95.50 199 MET A N 1
ATOM 1487 C CA . MET A 1 199 ? -6.208 -5.699 -6.704 1.00 95.50 199 MET A CA 1
ATOM 1488 C C . MET A 1 199 ? -4.884 -5.507 -7.446 1.00 95.50 199 MET A C 1
ATOM 1490 O O . MET A 1 199 ? -4.605 -4.393 -7.892 1.00 95.50 199 MET A O 1
ATOM 1494 N N . LEU A 1 200 ? -4.117 -6.585 -7.659 1.00 95.75 200 LEU A N 1
ATOM 1495 C CA . LEU A 1 200 ? -2.923 -6.560 -8.507 1.00 95.75 200 LEU A CA 1
ATOM 1496 C C . LEU A 1 200 ? -3.246 -6.084 -9.930 1.00 95.75 200 LEU A C 1
ATOM 1498 O O . LEU A 1 200 ? -2.473 -5.325 -10.504 1.00 95.75 200 LEU A O 1
ATOM 1502 N N . LEU A 1 201 ? -4.381 -6.511 -10.492 1.00 95.69 201 LEU A N 1
ATOM 1503 C CA . LEU A 1 201 ? -4.816 -6.090 -11.824 1.00 95.69 201 LEU A CA 1
ATOM 1504 C C . LEU A 1 201 ? -5.464 -4.710 -11.795 1.00 95.69 201 LEU A C 1
ATOM 1506 O O . LEU A 1 201 ? -5.349 -3.979 -12.767 1.00 95.69 201 LEU A O 1
ATOM 1510 N N . VAL A 1 202 ? -6.132 -4.334 -10.704 1.00 96.06 202 VAL A N 1
ATOM 1511 C CA . VAL A 1 202 ? -6.789 -3.022 -10.598 1.00 96.06 202 VAL A CA 1
ATOM 1512 C C . VAL A 1 202 ? -5.755 -1.900 -10.535 1.00 96.06 202 VAL A C 1
ATOM 1514 O O . VAL A 1 202 ? -5.781 -0.996 -11.367 1.00 96.06 202 VAL A O 1
ATOM 1517 N N . ASN A 1 203 ? -4.829 -1.960 -9.577 1.00 95.38 203 ASN A N 1
ATOM 1518 C CA . ASN A 1 203 ? -3.847 -0.894 -9.360 1.00 95.38 203 ASN A CA 1
ATOM 1519 C C . ASN A 1 203 ? -2.524 -1.124 -10.094 1.00 95.38 203 ASN A C 1
ATOM 1521 O O . ASN A 1 203 ? -1.731 -0.195 -10.226 1.00 95.38 203 ASN A O 1
ATOM 1525 N N . GLY A 1 204 ? -2.283 -2.336 -10.594 1.00 94.62 204 GLY A N 1
ATOM 1526 C CA . GLY A 1 204 ? -0.971 -2.709 -11.099 1.00 94.62 204 GLY A CA 1
ATOM 1527 C C . GLY A 1 204 ? 0.057 -2.830 -9.973 1.00 94.62 204 GLY A C 1
ATOM 1528 O O . GLY A 1 204 ? -0.218 -2.619 -8.790 1.00 94.62 204 GLY A O 1
ATOM 1529 N N . SER A 1 205 ? 1.280 -3.190 -10.343 1.00 94.00 205 SER A N 1
ATOM 1530 C CA . SER A 1 205 ? 2.413 -3.189 -9.423 1.00 94.00 205 SER A CA 1
ATOM 1531 C C . SER A 1 205 ? 3.725 -3.215 -10.190 1.00 94.00 205 SER A C 1
ATOM 1533 O O . SER A 1 205 ? 3.844 -3.866 -11.227 1.00 94.00 205 SER A O 1
ATOM 1535 N N . ALA A 1 206 ? 4.731 -2.531 -9.658 1.00 93.25 206 ALA A N 1
ATOM 1536 C CA . ALA A 1 206 ? 6.084 -2.548 -10.190 1.00 93.25 206 ALA A CA 1
ATOM 1537 C C . ALA A 1 206 ? 7.081 -2.866 -9.074 1.00 93.25 206 ALA A C 1
ATOM 1539 O O . ALA A 1 206 ? 6.999 -2.312 -7.973 1.00 93.25 206 ALA A O 1
ATOM 1540 N N . GLY A 1 207 ? 8.039 -3.748 -9.340 1.00 92.12 207 GLY A N 1
ATOM 1541 C CA . GLY A 1 207 ? 9.029 -4.187 -8.363 1.00 92.12 207 GLY A CA 1
ATOM 1542 C C . GLY A 1 207 ? 10.295 -4.713 -9.020 1.00 92.12 207 GLY A C 1
ATOM 1543 O O . GLY A 1 207 ? 10.240 -5.346 -10.069 1.00 92.12 207 GLY A O 1
ATOM 1544 N N . ILE A 1 208 ? 11.442 -4.450 -8.395 1.00 93.88 208 ILE A N 1
ATOM 1545 C CA . ILE A 1 208 ? 12.746 -4.947 -8.842 1.00 93.88 208 ILE A CA 1
ATOM 1546 C C . ILE A 1 208 ? 13.384 -5.670 -7.660 1.00 93.88 208 ILE A C 1
ATOM 1548 O O . ILE A 1 208 ? 13.595 -5.078 -6.599 1.00 93.88 208 ILE A O 1
ATOM 1552 N N . GLY A 1 209 ? 13.624 -6.964 -7.838 1.00 92.12 209 GLY A N 1
ATOM 1553 C CA . GLY A 1 209 ? 14.315 -7.830 -6.895 1.00 92.12 209 GLY A CA 1
ATOM 1554 C C . GLY A 1 209 ? 15.704 -8.227 -7.401 1.00 92.12 209 GLY A C 1
ATOM 1555 O O . GLY A 1 209 ? 16.114 -7.890 -8.513 1.00 92.12 209 GLY A O 1
ATOM 1556 N N . SER A 1 210 ? 16.436 -8.994 -6.598 1.00 91.62 210 SER A N 1
ATOM 1557 C CA . SER A 1 210 ? 17.710 -9.593 -6.999 1.00 91.62 210 SER A CA 1
ATOM 1558 C C . SER A 1 210 ? 17.488 -10.677 -8.057 1.00 91.62 210 SER A C 1
ATOM 1560 O O . SER A 1 210 ? 17.127 -11.791 -7.710 1.00 91.62 210 SER A O 1
ATOM 1562 N N . GLY A 1 211 ? 17.700 -10.354 -9.336 1.00 92.69 211 GLY A N 1
ATOM 1563 C CA . GLY A 1 211 ? 17.590 -11.298 -10.461 1.00 92.69 211 GLY A CA 1
ATOM 1564 C C . GLY A 1 211 ? 16.224 -11.339 -11.158 1.00 92.69 211 GLY A C 1
ATOM 1565 O O . GLY A 1 211 ? 16.132 -11.869 -12.261 1.00 92.69 211 GLY A O 1
ATOM 1566 N N . TRP A 1 212 ? 15.190 -10.725 -10.577 1.00 93.94 212 TRP A N 1
ATOM 1567 C CA . TRP A 1 212 ? 13.839 -10.675 -11.147 1.00 93.94 212 TRP A CA 1
ATOM 1568 C C . TRP A 1 212 ? 13.260 -9.266 -11.095 1.00 93.94 212 TRP A C 1
ATOM 1570 O O . TRP A 1 212 ? 13.565 -8.476 -10.202 1.00 93.94 212 TRP A O 1
ATOM 1580 N N . SER A 1 213 ? 12.360 -8.968 -12.023 1.00 93.88 213 SER A N 1
ATOM 1581 C CA . SER A 1 213 ? 11.528 -7.771 -11.999 1.00 93.88 213 SER A CA 1
ATOM 1582 C C . SER A 1 213 ? 10.073 -8.136 -12.274 1.00 93.88 213 SER A C 1
ATOM 1584 O O . SER A 1 213 ? 9.760 -9.177 -12.851 1.00 93.88 213 SER A O 1
ATOM 1586 N N . THR A 1 214 ? 9.165 -7.285 -11.817 1.00 93.75 214 THR A N 1
ATOM 1587 C CA . THR A 1 214 ? 7.725 -7.433 -12.012 1.00 93.75 214 THR A CA 1
ATOM 1588 C C . THR A 1 214 ? 7.163 -6.095 -12.444 1.00 93.75 214 THR A C 1
ATOM 1590 O O . THR A 1 214 ? 7.443 -5.074 -11.815 1.00 93.75 214 THR A O 1
ATOM 1593 N N . GLN A 1 215 ? 6.369 -6.107 -13.509 1.00 94.81 215 GLN A N 1
ATOM 1594 C CA . GLN A 1 215 ? 5.643 -4.945 -13.995 1.00 94.81 215 GLN A CA 1
ATOM 1595 C C . GLN A 1 215 ? 4.268 -5.401 -14.475 1.00 94.81 215 GLN A C 1
ATOM 1597 O O . GLN A 1 215 ? 4.148 -6.116 -15.465 1.00 94.81 215 GLN A O 1
ATOM 1602 N N . VAL A 1 216 ? 3.243 -4.997 -13.736 1.00 95.00 216 VAL A N 1
ATOM 1603 C CA . VAL A 1 216 ? 1.835 -5.244 -14.035 1.00 95.00 216 VAL A CA 1
ATOM 1604 C C . VAL A 1 216 ? 1.159 -3.890 -14.151 1.00 95.00 216 VAL A C 1
ATOM 1606 O O . VAL A 1 216 ? 1.292 -3.051 -13.258 1.00 95.00 216 VAL A O 1
ATOM 1609 N N . TRP A 1 217 ? 0.459 -3.668 -15.256 1.00 94.06 217 TRP A N 1
ATOM 1610 C CA . TRP A 1 217 ? -0.285 -2.436 -15.487 1.00 94.06 217 TRP A CA 1
ATOM 1611 C C . TRP A 1 217 ? -1.668 -2.511 -14.842 1.00 94.06 217 TRP A C 1
ATOM 1613 O O . TRP A 1 217 ? -2.276 -3.577 -14.790 1.00 94.06 217 TRP A O 1
ATOM 1623 N N . GLY A 1 218 ? -2.154 -1.371 -14.354 1.00 94.31 218 GLY A N 1
ATOM 1624 C CA . GLY A 1 218 ? -3.504 -1.266 -13.814 1.00 94.31 218 GLY A CA 1
ATOM 1625 C C . GLY A 1 218 ? -4.562 -1.314 -14.917 1.00 94.31 218 GLY A C 1
ATOM 1626 O O . GLY A 1 218 ? -4.419 -0.688 -15.968 1.00 94.31 218 GLY A O 1
ATOM 1627 N N . HIS A 1 219 ? -5.651 -2.019 -14.648 1.00 95.38 219 HIS A N 1
ATOM 1628 C CA . HIS A 1 219 ? -6.829 -2.146 -15.493 1.00 95.38 219 HIS A CA 1
ATOM 1629 C C . HIS A 1 219 ? -8.021 -1.426 -14.862 1.00 95.38 219 HIS A C 1
ATOM 1631 O O . HIS A 1 219 ? -8.085 -1.222 -13.648 1.00 95.38 219 HIS A O 1
ATOM 1637 N N . HIS A 1 220 ? -8.998 -1.061 -15.694 1.00 94.75 220 HIS A N 1
ATOM 1638 C CA . HIS A 1 220 ? -10.215 -0.422 -15.212 1.00 94.75 220 HIS A CA 1
ATOM 1639 C C . HIS A 1 220 ? -10.976 -1.366 -14.256 1.00 94.75 220 HIS A C 1
ATOM 1641 O O . HIS A 1 220 ? -11.298 -2.488 -14.658 1.00 94.75 220 HIS A O 1
ATOM 1647 N N . PRO A 1 221 ? -11.314 -0.937 -13.025 1.00 94.25 221 PRO A N 1
ATOM 1648 C CA . PRO A 1 221 ? -11.874 -1.821 -12.001 1.00 94.25 221 PRO A CA 1
ATOM 1649 C C . PRO A 1 221 ? -13.205 -2.459 -12.411 1.00 94.25 221 PRO A C 1
ATOM 1651 O O . PRO A 1 221 ? -13.442 -3.614 -12.076 1.00 94.25 221 PRO A O 1
ATOM 1654 N N . LEU A 1 222 ? -14.043 -1.757 -13.186 1.00 95.00 222 LEU A N 1
ATOM 1655 C CA . LEU A 1 222 ? -15.302 -2.335 -13.679 1.00 95.00 222 LEU A CA 1
ATOM 1656 C C . LEU A 1 222 ? -15.078 -3.472 -14.685 1.00 95.00 222 LEU A C 1
ATOM 1658 O O . LEU A 1 222 ? -15.766 -4.474 -14.601 1.00 95.00 222 LEU A O 1
ATOM 1662 N N . HIS A 1 223 ? -14.072 -3.385 -15.565 1.00 95.31 223 HIS A N 1
ATOM 1663 C CA . HIS A 1 223 ? -13.784 -4.483 -16.501 1.00 95.31 223 HIS A CA 1
ATOM 1664 C C . HIS A 1 223 ? -13.240 -5.712 -15.768 1.00 95.31 223 HIS A C 1
ATOM 1666 O O . HIS A 1 223 ? -13.521 -6.848 -16.138 1.00 95.31 223 HIS A O 1
ATOM 1672 N N . VAL A 1 224 ? -12.451 -5.480 -14.715 1.00 95.12 224 VAL A N 1
ATOM 1673 C CA . VAL A 1 224 ? -11.968 -6.553 -13.842 1.00 95.12 224 VAL A CA 1
ATOM 1674 C C . VAL A 1 224 ? -13.144 -7.217 -13.124 1.00 95.12 224 VAL A C 1
ATOM 1676 O O . VAL A 1 224 ? -13.225 -8.441 -13.116 1.00 95.12 224 VAL A O 1
ATOM 1679 N N . LEU A 1 225 ? -14.070 -6.428 -12.571 1.00 94.56 225 LEU A N 1
ATOM 1680 C CA . LEU A 1 225 ? -15.288 -6.933 -11.937 1.00 94.56 225 LEU A CA 1
ATOM 1681 C C . LEU A 1 225 ? -16.149 -7.741 -12.918 1.00 94.56 225 LEU A C 1
ATOM 1683 O O . LEU A 1 225 ? -16.545 -8.853 -12.583 1.00 94.56 225 LEU A O 1
ATOM 1687 N N . ASP A 1 226 ? -16.388 -7.230 -14.127 1.00 95.62 226 ASP A N 1
ATOM 1688 C CA . ASP A 1 226 ? -17.176 -7.923 -15.153 1.00 95.62 226 ASP A CA 1
ATOM 1689 C C . ASP A 1 226 ? -16.567 -9.291 -15.498 1.00 95.62 226 ASP A C 1
ATOM 1691 O O . ASP A 1 226 ? -17.284 -10.284 -15.611 1.00 95.62 226 ASP A O 1
ATOM 1695 N N . ASN A 1 227 ? -15.238 -9.378 -15.601 1.00 94.69 227 ASN A N 1
ATOM 1696 C CA . ASN A 1 227 ? -14.550 -10.646 -15.852 1.00 94.69 227 ASN A CA 1
ATOM 1697 C C . ASN A 1 227 ? -14.615 -11.608 -14.662 1.00 94.69 227 ASN A C 1
ATOM 1699 O O . ASN A 1 227 ? -14.763 -12.812 -14.867 1.00 94.69 227 ASN A O 1
ATOM 1703 N N . VAL A 1 228 ? -14.550 -11.100 -13.428 1.00 93.88 228 VAL A N 1
ATOM 1704 C CA . VAL A 1 228 ? -14.765 -11.922 -12.226 1.00 93.88 228 VAL A CA 1
ATOM 1705 C C . VAL A 1 228 ? -16.182 -12.497 -12.228 1.00 93.88 228 VAL A C 1
ATOM 1707 O O . VAL A 1 228 ? -16.344 -13.695 -12.014 1.00 93.88 228 VAL A O 1
ATOM 1710 N N . LEU A 1 229 ? -17.199 -11.687 -12.535 1.00 95.06 229 LEU A N 1
ATOM 1711 C CA . LEU A 1 229 ? -18.586 -12.151 -12.635 1.00 95.06 229 LEU A CA 1
ATOM 1712 C C . LEU A 1 229 ? -18.753 -13.202 -13.741 1.00 95.06 229 LEU A C 1
ATOM 1714 O O . LEU A 1 229 ? -19.315 -14.263 -13.490 1.00 95.06 229 LEU A O 1
ATOM 1718 N N . ARG A 1 230 ? -18.167 -12.983 -14.926 1.00 94.94 230 ARG A N 1
ATOM 1719 C CA . ARG A 1 230 ? -18.165 -13.979 -16.014 1.00 94.94 230 ARG A CA 1
ATOM 1720 C C . ARG A 1 230 ? -17.520 -15.298 -15.599 1.00 94.94 230 ARG A C 1
ATOM 1722 O O . ARG A 1 230 ? -18.046 -16.354 -15.940 1.00 94.94 230 ARG A O 1
ATOM 1729 N N . ALA A 1 231 ? -16.409 -15.243 -14.864 1.00 93.50 231 ALA A N 1
ATOM 1730 C CA . ALA A 1 231 ? -15.735 -16.434 -14.358 1.00 93.50 231 ALA A CA 1
ATOM 1731 C C . ALA A 1 231 ? -16.597 -17.195 -13.337 1.00 93.50 231 ALA A C 1
ATOM 1733 O O . ALA A 1 231 ? -16.636 -18.424 -13.378 1.00 93.50 231 ALA A O 1
ATOM 1734 N N . LEU A 1 232 ? -17.312 -16.480 -12.460 1.00 93.88 232 LEU A N 1
ATOM 1735 C CA . LEU A 1 232 ? -18.261 -17.075 -11.511 1.00 93.88 232 LEU A CA 1
ATOM 1736 C C . LEU A 1 232 ? -19.458 -17.723 -12.223 1.00 93.88 232 LEU A C 1
ATOM 1738 O O . LEU A 1 232 ? -19.891 -18.802 -11.823 1.00 93.88 232 LEU A O 1
ATOM 1742 N N . ASP A 1 233 ? -19.931 -17.117 -13.312 1.00 94.88 233 ASP A N 1
ATOM 1743 C CA . ASP A 1 233 ? -21.014 -17.644 -14.150 1.00 94.88 233 ASP A CA 1
ATOM 1744 C C . ASP A 1 233 ? -20.561 -18.790 -15.084 1.00 94.88 233 ASP A C 1
ATOM 1746 O O . ASP A 1 233 ? -21.369 -19.348 -15.829 1.00 94.88 233 ASP A O 1
ATOM 1750 N N . GLY A 1 234 ? -19.269 -19.143 -15.090 1.00 92.38 234 GLY A N 1
ATOM 1751 C CA . GLY A 1 234 ? -18.696 -20.166 -15.975 1.00 92.38 234 GLY A CA 1
ATOM 1752 C C . GLY A 1 234 ? -18.616 -19.752 -17.450 1.00 92.38 234 GLY A C 1
ATOM 1753 O O . GLY A 1 234 ? -18.422 -20.596 -18.326 1.00 92.38 234 GLY A O 1
ATOM 1754 N N . SER A 1 235 ? -18.768 -18.460 -17.741 1.00 90.44 235 SER A N 1
ATOM 1755 C CA . SER A 1 235 ? -18.602 -17.900 -19.080 1.00 90.44 235 SER A CA 1
ATOM 1756 C C . SER A 1 235 ? -17.115 -17.704 -19.407 1.00 90.44 235 SER A C 1
ATOM 1758 O O . SER A 1 235 ? -16.318 -17.424 -18.510 1.00 90.44 235 SER A O 1
ATOM 1760 N N . PRO A 1 236 ? -16.704 -17.809 -20.684 1.00 85.06 236 PRO A N 1
ATOM 1761 C CA . PRO A 1 236 ? -15.332 -17.493 -21.069 1.00 85.06 236 PRO A CA 1
ATOM 1762 C C . PRO A 1 236 ? -15.011 -16.030 -20.730 1.00 85.06 236 PRO A C 1
ATOM 1764 O O . PRO A 1 236 ? -15.857 -15.153 -20.936 1.00 85.06 236 PRO A O 1
ATOM 1767 N N . MET A 1 237 ? -13.811 -15.783 -20.200 1.00 72.50 237 MET A N 1
ATOM 1768 C CA . MET A 1 237 ? -13.290 -14.440 -19.907 1.00 72.50 237 MET A CA 1
ATOM 1769 C C . MET A 1 237 ? -12.795 -13.745 -21.173 1.00 72.50 237 MET A C 1
ATOM 1771 O O . MET A 1 237 ? -12.114 -14.414 -21.980 1.00 72.50 237 MET A O 1
#